Protein AF-A0A8H6Y1L4-F1 (afdb_monomer_lite)

Sequence (343 aa):
MLLDLSVELLETIGAQLMRNDQAVLRSVCKTLDGAVGRLFFSTLLLKIDSKRTISRFGKLEVLASGPTGWSLHANTLVVVLEPRWTGMMSLSQPPQATENWSALDDSLADVLTRALATLTKIRTVRYNHWQSDSDHVDSWTWGRSVFLDFLNKSATLEELELDIPRMLDVSGLQVRNLRKLTLKLNPKPDWRAVPLPQTGTPVYQTFANLILAQNRLSALHLEGDAEWSAVWRILRSTRHCMKPVEITTNVVTQELFSYLTSFSGLEKLTLRSPDGGNLDASNRLADAFFETILPSHAESLTELSCPAAHESRFSFGTHNVHVALLEREWRGREEQSWEHDTR

Secondary structure (DSSP, 8-state):
--TTS-HHHHHHHHHHS-HHHHHHHHHHHHHHHHHHHHHHSSEEEEEE-TTTHHHHHHHHHHHHTS--HHHHH--EEEEEE------S---SS-----S-HHHHHHHHHHHHHHHHHT-TT--EEEEEE----GGGGGGGHHHHHHHHHHHHH-SS--EEEEE--TT---TT---TT--EEEEE----SSGGGS---TTS--HHHHHHHHHHT-TT--EEEEESSS--HHHHHHHHHSSS----SEEEES---HHHHHHHTT-----EEEESS---SSHHHHHHHHHHIIIIIHHHHTTT--EEE---SSSSTTS-STTSHHHHHHHHHHHHHHHHHHHHTT-

pLDDT: mean 84.07, std 14.99, range [41.84, 98.44]

Structure (mmCIF, N/CA/C/O backbone):
data_AF-A0A8H6Y1L4-F1
#
_entry.id   AF-A0A8H6Y1L4-F1
#
loop_
_atom_site.group_PDB
_atom_site.id
_atom_site.type_symbol
_atom_site.label_atom_id
_atom_site.label_alt_id
_atom_site.label_comp_id
_atom_site.label_asym_id
_atom_site.label_entity_id
_atom_site.label_seq_id
_atom_site.pdbx_PDB_ins_code
_atom_site.Cartn_x
_atom_site.Cartn_y
_atom_site.Cartn_z
_atom_site.occupancy
_atom_site.B_iso_or_equiv
_atom_site.auth_seq_id
_atom_site.auth_comp_id
_atom_site.auth_asym_id
_atom_site.auth_atom_id
_atom_site.pdbx_PDB_model_num
ATOM 1 N N . MET A 1 1 ? -0.806 -29.148 -19.484 1.00 57.47 1 MET A N 1
ATOM 2 C CA . MET A 1 1 ? -0.955 -30.212 -20.501 1.00 57.47 1 MET A CA 1
ATOM 3 C C . MET A 1 1 ? -0.514 -29.843 -21.919 1.00 57.47 1 MET A C 1
ATOM 5 O O . MET A 1 1 ? 0.011 -30.726 -22.570 1.00 57.47 1 MET A O 1
ATOM 9 N N . LEU A 1 2 ? -0.658 -28.605 -22.424 1.00 57.84 2 LEU A N 1
ATOM 10 C CA . LEU A 1 2 ? 0.016 -28.179 -23.678 1.00 57.84 2 LEU A CA 1
ATOM 11 C C . LEU A 1 2 ? 1.401 -27.553 -23.427 1.00 57.84 2 LEU A C 1
ATOM 13 O O . LEU A 1 2 ? 2.296 -27.693 -24.248 1.00 57.84 2 LEU A O 1
ATOM 17 N N . LEU A 1 3 ? 1.580 -26.916 -22.264 1.00 63.22 3 LEU A N 1
ATOM 18 C CA . LEU A 1 3 ? 2.852 -26.329 -21.815 1.00 63.22 3 LEU A CA 1
ATOM 19 C C . LEU A 1 3 ? 3.907 -27.374 -21.410 1.00 63.22 3 LEU A C 1
ATOM 21 O O . LEU A 1 3 ? 5.064 -27.020 -21.224 1.00 63.22 3 LEU A O 1
ATOM 25 N N . ASP A 1 4 ? 3.505 -28.640 -21.279 1.00 80.12 4 ASP A N 1
ATOM 26 C CA . ASP A 1 4 ? 4.382 -29.749 -20.880 1.00 80.12 4 ASP A CA 1
ATOM 27 C C . ASP A 1 4 ? 4.952 -30.506 -22.095 1.00 80.12 4 ASP A C 1
ATOM 29 O O . ASP A 1 4 ? 5.731 -31.443 -21.938 1.00 80.12 4 ASP A O 1
ATOM 33 N N . LEU A 1 5 ? 4.536 -30.135 -23.312 1.00 77.38 5 LEU A N 1
ATOM 34 C CA . LEU A 1 5 ? 5.026 -30.734 -24.550 1.00 77.38 5 LEU A CA 1
ATOM 35 C C . LEU A 1 5 ? 6.352 -30.082 -24.948 1.00 77.38 5 LEU A C 1
ATOM 37 O O . LEU A 1 5 ? 6.501 -28.862 -24.865 1.00 77.38 5 LEU A O 1
ATOM 41 N N . SER A 1 6 ? 7.311 -30.886 -25.409 1.00 86.44 6 SER A N 1
ATOM 42 C CA . SER A 1 6 ? 8.571 -30.355 -25.927 1.00 86.44 6 SER A CA 1
ATOM 43 C C . SER A 1 6 ? 8.343 -29.577 -27.232 1.00 86.44 6 SER A C 1
ATOM 45 O O . SER A 1 6 ? 7.364 -29.811 -27.951 1.00 86.44 6 SER A O 1
ATOM 47 N N . VAL A 1 7 ? 9.248 -28.645 -27.547 1.00 82.44 7 VAL A N 1
ATOM 48 C CA . VAL A 1 7 ? 9.143 -27.792 -28.746 1.00 82.44 7 VAL A CA 1
ATOM 49 C C . VAL A 1 7 ? 9.118 -28.642 -30.022 1.00 82.44 7 VAL A C 1
ATOM 51 O O . VAL A 1 7 ? 8.320 -28.382 -30.917 1.00 82.44 7 VAL A O 1
ATOM 54 N N . GLU A 1 8 ? 9.890 -29.727 -30.066 1.00 88.12 8 GLU A N 1
ATOM 55 C CA . GLU A 1 8 ? 9.968 -30.653 -31.203 1.00 88.12 8 GLU A CA 1
ATOM 56 C C . GLU A 1 8 ? 8.639 -31.386 -31.442 1.00 88.12 8 GLU A C 1
ATOM 58 O O . GLU A 1 8 ? 8.243 -31.659 -32.580 1.00 88.12 8 GLU A O 1
ATOM 63 N N . LEU A 1 9 ? 7.915 -31.697 -30.363 1.00 82.81 9 LEU A N 1
ATOM 64 C CA . LEU A 1 9 ? 6.626 -32.377 -30.440 1.00 82.81 9 LEU A CA 1
ATOM 65 C C . LEU A 1 9 ? 5.527 -31.414 -30.904 1.00 82.81 9 LEU A C 1
ATOM 67 O O . LEU A 1 9 ? 4.669 -31.799 -31.699 1.00 82.81 9 LEU A O 1
ATOM 71 N N . LEU A 1 10 ? 5.599 -30.143 -30.492 1.00 83.00 10 LEU A N 1
ATOM 72 C CA . LEU A 1 10 ? 4.734 -29.077 -31.006 1.00 83.00 10 LEU A CA 1
ATOM 73 C C . LEU A 1 10 ? 4.972 -28.816 -32.500 1.00 83.00 10 LEU A C 1
ATOM 75 O O . LEU A 1 10 ? 4.006 -28.674 -33.251 1.00 83.00 10 LEU A O 1
ATOM 79 N N . GLU A 1 11 ? 6.230 -28.806 -32.949 1.00 86.06 11 GLU A N 1
ATOM 80 C CA . GLU A 1 11 ? 6.579 -28.681 -34.370 1.00 86.06 11 GLU A CA 1
ATOM 81 C C . GLU A 1 11 ? 6.055 -29.866 -35.188 1.00 86.06 11 GLU A C 1
ATOM 83 O O . GLU A 1 11 ? 5.448 -29.675 -36.245 1.00 86.06 11 GLU A O 1
ATOM 88 N N . THR A 1 12 ? 6.211 -31.088 -34.668 1.00 89.31 12 THR A N 1
ATOM 89 C CA . THR A 1 12 ? 5.733 -32.312 -35.328 1.00 89.31 12 THR A CA 1
ATOM 90 C C . THR A 1 12 ? 4.208 -32.330 -35.451 1.00 89.31 12 THR A C 1
ATOM 92 O O . THR A 1 12 ? 3.684 -32.622 -36.527 1.00 89.31 12 THR A O 1
ATOM 95 N N . ILE A 1 13 ? 3.480 -31.961 -34.388 1.00 84.69 13 ILE A N 1
ATOM 96 C CA . ILE A 1 13 ? 2.017 -31.807 -34.433 1.00 84.69 13 ILE A CA 1
ATOM 97 C C . ILE A 1 13 ? 1.646 -30.734 -35.462 1.00 84.69 13 ILE A C 1
ATOM 99 O O . ILE A 1 13 ? 0.805 -30.974 -36.326 1.00 84.69 13 ILE A O 1
ATOM 103 N N . GLY A 1 14 ? 2.312 -29.576 -35.435 1.00 87.31 14 GLY A N 1
ATOM 104 C CA . GLY A 1 14 ? 2.072 -28.486 -36.382 1.00 87.31 14 GLY A CA 1
ATOM 105 C C . GLY A 1 14 ? 2.247 -28.896 -37.849 1.00 87.31 14 GLY A C 1
ATOM 106 O O . GLY A 1 14 ? 1.461 -28.465 -38.699 1.00 87.31 14 GLY A O 1
ATOM 107 N N . ALA A 1 15 ? 3.226 -29.757 -38.142 1.00 91.38 15 ALA A N 1
ATOM 108 C CA . ALA A 1 15 ? 3.498 -30.275 -39.482 1.00 91.38 15 ALA A CA 1
ATOM 109 C C . ALA A 1 15 ? 2.443 -31.278 -39.981 1.00 91.38 15 ALA A C 1
ATOM 111 O O . ALA A 1 15 ? 2.221 -31.375 -41.187 1.00 91.38 15 ALA A O 1
ATOM 112 N N . GLN A 1 16 ? 1.782 -32.006 -39.076 1.00 93.50 16 GLN A N 1
ATOM 113 C CA . GLN A 1 16 ? 0.774 -33.017 -39.423 1.00 93.50 16 GLN A CA 1
ATOM 114 C C . GLN A 1 16 ? -0.658 -32.464 -39.509 1.00 93.50 16 GLN A C 1
ATOM 116 O O . GLN A 1 16 ? -1.540 -33.126 -40.054 1.00 93.50 16 GLN A O 1
ATOM 121 N N . LEU A 1 17 ? -0.910 -31.254 -39.001 1.00 94.62 17 LEU A N 1
ATOM 122 C CA . LEU A 1 17 ? -2.232 -30.624 -39.038 1.00 94.62 17 LEU A CA 1
ATOM 123 C C . LEU A 1 17 ? -2.602 -30.093 -40.434 1.00 94.62 17 LEU A C 1
ATOM 125 O O . LEU A 1 17 ? -1.787 -29.481 -41.135 1.00 94.62 17 LEU A O 1
ATOM 129 N N . MET A 1 18 ? -3.879 -30.234 -40.800 1.00 95.94 18 MET A N 1
ATOM 130 C CA . MET A 1 18 ? -4.452 -29.620 -42.003 1.00 95.94 18 MET A CA 1
ATOM 131 C C . MET A 1 18 ? -4.444 -28.085 -41.891 1.00 95.94 18 MET A C 1
ATOM 133 O O . MET A 1 18 ? -4.406 -27.526 -40.796 1.00 95.94 18 MET A O 1
ATOM 137 N N . ARG A 1 19 ? -4.522 -27.365 -43.022 1.00 93.38 19 ARG A N 1
ATOM 138 C CA . ARG A 1 19 ? -4.441 -25.884 -43.043 1.00 93.38 19 ARG A CA 1
ATOM 139 C C . ARG A 1 19 ? -5.441 -25.192 -42.105 1.00 93.38 19 ARG A C 1
ATOM 141 O O . ARG A 1 19 ? -5.082 -24.201 -41.473 1.00 93.38 19 ARG A O 1
ATOM 148 N N . ASN A 1 20 ? -6.669 -25.706 -42.015 1.00 93.81 20 ASN A N 1
ATOM 149 C CA . ASN A 1 20 ? -7.701 -25.148 -41.135 1.00 93.81 20 ASN A CA 1
ATOM 150 C C . ASN A 1 20 ? -7.333 -25.341 -39.657 1.00 93.81 20 ASN A C 1
ATOM 152 O O . ASN A 1 20 ? -7.397 -24.390 -38.883 1.00 93.81 20 ASN A O 1
ATOM 156 N N . ASP A 1 21 ? -6.850 -26.526 -39.286 1.00 91.06 21 ASP A N 1
ATOM 157 C CA . ASP A 1 21 ? -6.456 -26.831 -37.909 1.00 91.06 21 ASP A CA 1
ATOM 158 C C . ASP A 1 21 ? -5.187 -26.076 -37.501 1.00 91.06 21 ASP A C 1
ATOM 160 O O . ASP A 1 21 ? -5.076 -25.619 -36.367 1.00 91.06 21 ASP A O 1
ATOM 164 N N . GLN A 1 22 ? -4.260 -25.843 -38.436 1.00 88.12 22 GLN A N 1
ATOM 165 C CA . GLN A 1 22 ? -3.116 -24.955 -38.210 1.00 88.12 22 GLN A CA 1
ATOM 166 C C . GLN A 1 22 ? -3.559 -23.512 -37.938 1.00 88.12 22 GLN A C 1
ATOM 168 O O . GLN A 1 22 ? -2.965 -22.838 -37.096 1.00 88.12 22 GLN A O 1
ATOM 173 N N . ALA A 1 23 ? -4.590 -23.014 -38.629 1.00 90.62 23 ALA A N 1
ATOM 174 C CA . ALA A 1 23 ? -5.129 -21.680 -38.373 1.00 90.62 23 ALA A CA 1
ATOM 175 C C . ALA A 1 23 ? -5.780 -21.595 -36.983 1.00 90.62 23 ALA A C 1
ATOM 177 O O . ALA A 1 23 ? -5.523 -20.639 -36.247 1.00 90.62 23 ALA A O 1
ATOM 178 N N . VAL A 1 24 ? -6.551 -22.618 -36.597 1.00 90.75 24 VAL A N 1
ATOM 179 C CA . VAL A 1 24 ? -7.127 -22.732 -35.249 1.00 90.75 24 VAL A CA 1
ATOM 180 C C . VAL A 1 24 ? -6.019 -22.793 -34.199 1.00 90.75 24 VAL A C 1
ATOM 182 O O . VAL A 1 24 ? -6.044 -22.004 -33.258 1.00 90.75 24 VAL A O 1
ATOM 185 N N . LEU A 1 25 ? -5.001 -23.638 -34.389 1.00 86.31 25 LEU A N 1
ATOM 186 C CA . LEU A 1 25 ? -3.865 -23.753 -33.476 1.00 86.31 25 LEU A CA 1
ATOM 187 C C . LEU A 1 25 ? -3.136 -22.415 -33.320 1.00 86.31 25 LEU A C 1
ATOM 189 O O . LEU A 1 25 ? -2.914 -21.982 -32.197 1.00 86.31 25 LEU A O 1
ATOM 193 N N . ARG A 1 26 ? -2.838 -21.698 -34.413 1.00 87.44 26 ARG A N 1
ATOM 194 C CA . ARG A 1 26 ? -2.232 -20.353 -34.342 1.00 87.44 26 ARG A CA 1
ATOM 195 C C . ARG A 1 26 ? -3.109 -19.367 -33.575 1.00 87.44 26 ARG A C 1
ATOM 197 O O . ARG A 1 26 ? -2.583 -18.565 -32.807 1.00 87.44 26 ARG A O 1
ATOM 204 N N . SER A 1 27 ? -4.427 -19.417 -33.762 1.00 90.94 27 SER A N 1
ATOM 205 C CA . SER A 1 27 ? -5.367 -18.571 -33.018 1.00 90.94 27 SER A CA 1
ATOM 206 C C . SER A 1 27 ? -5.359 -18.896 -31.522 1.00 90.94 27 SER A C 1
ATOM 208 O O . SER A 1 27 ? -5.314 -17.984 -30.693 1.00 90.94 27 SER A O 1
ATOM 210 N N . VAL A 1 28 ? -5.348 -20.184 -31.167 1.00 88.44 28 VAL A N 1
ATOM 211 C CA . VAL A 1 28 ? -5.234 -20.648 -29.778 1.00 88.44 28 VAL A CA 1
ATOM 212 C C . VAL A 1 28 ? -3.897 -20.218 -29.184 1.00 88.44 28 VAL A C 1
ATOM 214 O O . VAL A 1 28 ? -3.892 -19.606 -28.122 1.00 88.44 28 VAL A O 1
ATOM 217 N N . CYS A 1 29 ? -2.782 -20.435 -29.883 1.00 86.31 29 CYS A N 1
ATOM 218 C CA . CYS A 1 29 ? -1.456 -19.999 -29.451 1.00 86.31 29 CYS A CA 1
ATOM 219 C C . CYS A 1 29 ? -1.397 -18.484 -29.247 1.00 86.31 29 CYS A C 1
ATOM 221 O O . CYS A 1 29 ? -0.891 -18.048 -28.227 1.00 86.31 29 CYS A O 1
ATOM 223 N N . LYS A 1 30 ? -1.969 -17.676 -30.149 1.00 89.81 30 LYS A N 1
ATOM 224 C CA . LYS A 1 30 ? -2.027 -16.211 -29.997 1.00 89.81 30 LYS A CA 1
ATOM 225 C C . LYS A 1 30 ? -2.886 -15.781 -28.805 1.00 89.81 30 LYS A C 1
ATOM 227 O O . LYS A 1 30 ? -2.551 -14.826 -28.109 1.00 89.81 30 LYS A O 1
ATOM 232 N N . THR A 1 31 ? -3.998 -16.472 -28.569 1.00 91.31 31 THR A N 1
ATOM 233 C CA . THR A 1 31 ? -4.876 -16.208 -27.418 1.00 91.31 31 THR A CA 1
ATOM 234 C C . THR A 1 31 ? -4.175 -16.572 -26.113 1.00 91.31 31 THR A C 1
ATOM 236 O O . THR A 1 31 ? -4.207 -15.796 -25.159 1.00 91.31 31 THR A O 1
ATOM 239 N N . LEU A 1 32 ? -3.497 -17.722 -26.093 1.00 88.44 32 LEU A N 1
ATOM 240 C CA . LEU A 1 32 ? -2.715 -18.190 -24.959 1.00 88.44 32 LEU A CA 1
ATOM 241 C C . LEU A 1 32 ? -1.523 -17.271 -24.700 1.00 88.44 32 LEU A C 1
ATOM 243 O O . LEU A 1 32 ? -1.328 -16.885 -23.561 1.00 88.44 32 LEU A O 1
ATOM 247 N N . ASP A 1 33 ? -0.787 -16.859 -25.729 1.00 87.25 33 ASP A N 1
ATOM 248 C CA . ASP A 1 33 ? 0.314 -15.898 -25.629 1.00 87.25 33 ASP A CA 1
ATOM 249 C C . ASP A 1 33 ? -0.171 -14.561 -25.056 1.00 87.25 33 ASP A C 1
ATOM 251 O O . ASP A 1 33 ? 0.419 -14.026 -24.123 1.00 87.25 33 ASP A O 1
ATOM 255 N N . GLY A 1 34 ? -1.335 -14.073 -25.497 1.00 90.62 34 GLY A N 1
ATOM 256 C CA . GLY A 1 34 ? -1.960 -12.889 -24.910 1.00 90.62 34 GLY A CA 1
ATOM 257 C C . GLY A 1 34 ? -2.368 -13.068 -23.440 1.00 90.62 34 GLY A C 1
ATOM 258 O O . GLY A 1 34 ? -2.232 -12.133 -22.648 1.00 90.62 34 GLY A O 1
ATOM 259 N N . ALA A 1 35 ? -2.869 -14.244 -23.054 1.00 91.00 35 ALA A N 1
ATOM 260 C CA . ALA A 1 35 ? -3.266 -14.543 -21.676 1.00 91.00 35 ALA A CA 1
ATOM 261 C C . ALA A 1 35 ? -2.051 -14.746 -20.753 1.00 91.00 35 ALA A C 1
ATOM 263 O O . ALA A 1 35 ? -1.977 -14.144 -19.682 1.00 91.00 35 ALA A O 1
ATOM 264 N N . VAL A 1 36 ? -1.076 -15.542 -21.193 1.00 91.69 36 VAL A N 1
ATOM 265 C CA . VAL A 1 36 ? 0.187 -15.809 -20.497 1.00 91.69 36 VAL A CA 1
ATOM 266 C C . VAL A 1 36 ? 1.004 -14.532 -20.397 1.00 91.69 36 VAL A C 1
ATOM 268 O O . VAL A 1 36 ? 1.477 -14.216 -19.314 1.00 91.69 36 VAL A O 1
ATOM 271 N N . GLY A 1 37 ? 1.098 -13.744 -21.469 1.00 91.19 37 GLY A N 1
ATOM 272 C CA . GLY A 1 37 ? 1.759 -12.444 -21.459 1.00 91.19 37 GLY A CA 1
ATOM 273 C C . GLY A 1 37 ? 1.159 -11.509 -20.411 1.00 91.19 37 GLY A C 1
ATOM 274 O O . GLY A 1 37 ? 1.895 -10.909 -19.632 1.00 91.19 37 GLY A O 1
ATOM 275 N N . ARG A 1 38 ? -0.175 -11.443 -20.295 1.00 94.69 38 ARG A N 1
ATOM 276 C CA . ARG A 1 38 ? -0.831 -10.648 -19.242 1.00 94.69 38 ARG A CA 1
ATOM 277 C C . ARG A 1 38 ? -0.471 -11.104 -17.832 1.00 94.69 38 ARG A C 1
ATOM 279 O O . ARG A 1 38 ? -0.251 -10.249 -16.985 1.00 94.69 38 ARG A O 1
ATOM 286 N N . LEU A 1 39 ? -0.434 -12.412 -17.584 1.00 93.19 39 LEU A N 1
ATOM 287 C CA . LEU A 1 39 ? -0.114 -12.970 -16.265 1.00 93.19 39 LEU A CA 1
ATOM 288 C C . LEU A 1 39 ? 1.374 -12.839 -15.928 1.00 93.19 39 LEU A C 1
ATOM 290 O O . LEU A 1 39 ? 1.729 -12.480 -14.814 1.00 93.19 39 LEU A O 1
ATOM 294 N N . PHE A 1 40 ? 2.249 -13.111 -16.891 1.00 94.62 40 PHE A N 1
ATOM 295 C CA . PHE A 1 40 ? 3.694 -13.090 -16.697 1.00 94.62 40 PHE A CA 1
ATOM 296 C C . PHE A 1 40 ? 4.228 -11.661 -16.550 1.00 94.62 40 PHE A C 1
ATOM 298 O O . PHE A 1 40 ? 5.092 -11.395 -15.717 1.00 94.62 40 PHE A O 1
ATOM 305 N N . PHE A 1 41 ? 3.691 -10.724 -17.334 1.00 96.44 41 PHE A N 1
ATOM 306 C CA . PHE A 1 41 ? 4.115 -9.326 -17.331 1.00 96.44 41 PHE A CA 1
ATOM 307 C C . PHE A 1 41 ? 3.236 -8.417 -16.458 1.00 96.44 41 PHE A C 1
ATOM 309 O O . PHE A 1 41 ? 3.409 -7.200 -16.513 1.00 96.44 41 PHE A O 1
ATOM 316 N N . SER A 1 42 ? 2.323 -8.957 -15.636 1.00 97.44 42 SER A N 1
ATOM 317 C CA . SER A 1 42 ? 1.458 -8.148 -14.755 1.00 97.44 42 SER A CA 1
ATOM 318 C C . SER A 1 42 ? 2.248 -7.353 -13.720 1.00 97.44 42 SER A C 1
ATOM 320 O O . SER A 1 42 ? 1.847 -6.252 -13.338 1.00 97.44 42 SER A O 1
ATOM 322 N N . THR A 1 43 ? 3.378 -7.900 -13.270 1.00 97.75 43 THR A N 1
ATOM 323 C CA . THR A 1 43 ? 4.214 -7.307 -12.231 1.00 97.75 43 THR A CA 1
ATOM 324 C C . THR A 1 43 ? 5.592 -6.981 -12.786 1.00 97.75 43 THR A C 1
ATOM 326 O O . THR A 1 43 ? 6.340 -7.863 -13.209 1.00 97.75 43 THR A O 1
ATOM 329 N N . LEU A 1 44 ? 5.949 -5.699 -12.755 1.00 96.75 44 LEU A N 1
ATOM 330 C CA . LEU A 1 44 ? 7.297 -5.234 -13.047 1.00 96.75 44 LEU A CA 1
ATOM 331 C C . LEU A 1 44 ? 8.049 -5.024 -11.733 1.00 96.75 44 LEU A C 1
ATOM 333 O O . LEU A 1 44 ? 7.688 -4.165 -10.931 1.00 96.75 44 LEU A O 1
ATOM 337 N N . LEU A 1 45 ? 9.113 -5.797 -11.533 1.00 95.31 45 LEU A N 1
ATOM 338 C CA . LEU A 1 45 ? 10.019 -5.640 -10.403 1.00 95.31 45 LEU A CA 1
ATOM 339 C C . LEU A 1 45 ? 11.240 -4.820 -10.826 1.00 95.31 45 LEU A C 1
ATOM 341 O O . LEU A 1 45 ? 12.113 -5.301 -11.552 1.00 95.31 45 LEU A O 1
ATOM 345 N N . LEU A 1 46 ? 11.318 -3.594 -10.325 1.00 92.31 46 LEU A N 1
ATOM 346 C CA . LEU A 1 46 ? 12.413 -2.672 -10.559 1.00 92.31 46 LEU A CA 1
ATOM 347 C C . LEU A 1 46 ? 13.314 -2.665 -9.324 1.00 92.31 46 LEU A C 1
ATOM 349 O O . LEU A 1 46 ? 13.099 -1.940 -8.354 1.00 92.31 46 LEU A O 1
ATOM 353 N N . LYS A 1 47 ? 14.332 -3.525 -9.358 1.00 89.62 47 LYS A N 1
ATOM 354 C CA . LYS A 1 47 ? 15.379 -3.534 -8.339 1.00 89.62 47 LYS A CA 1
ATOM 355 C C . LYS A 1 47 ? 16.444 -2.507 -8.686 1.00 89.62 47 LYS A C 1
ATOM 357 O O . LYS A 1 47 ? 17.091 -2.615 -9.733 1.00 89.62 47 LYS A O 1
ATOM 362 N N . ILE A 1 48 ? 16.700 -1.586 -7.776 1.00 83.88 48 ILE A N 1
ATOM 363 C CA . ILE A 1 48 ? 17.739 -0.574 -7.907 1.00 83.88 48 ILE A CA 1
ATOM 364 C C . ILE A 1 48 ? 18.806 -0.878 -6.866 1.00 83.88 48 ILE A C 1
ATOM 366 O O . ILE A 1 48 ? 18.562 -0.817 -5.667 1.00 83.88 48 ILE A O 1
ATOM 370 N N . ASP A 1 49 ? 19.982 -1.243 -7.356 1.00 81.88 49 ASP A N 1
ATOM 371 C CA . ASP A 1 49 ? 21.180 -1.470 -6.555 1.00 81.88 49 ASP A CA 1
ATOM 372 C C . ASP A 1 49 ? 22.250 -0.569 -7.143 1.00 81.88 49 ASP A C 1
ATOM 374 O O . ASP A 1 49 ? 22.621 -0.763 -8.300 1.00 81.88 49 ASP A O 1
ATOM 378 N N . SER A 1 50 ? 22.755 0.380 -6.358 1.00 69.94 50 SER A N 1
ATOM 379 C CA . SER A 1 50 ? 23.722 1.367 -6.831 1.00 69.94 50 SER A CA 1
ATOM 380 C C . SER A 1 50 ? 25.000 0.766 -7.420 1.00 69.94 50 SER A C 1
ATOM 382 O O . SER A 1 50 ? 25.681 1.439 -8.183 1.00 69.94 50 SER A O 1
ATOM 384 N N . LYS A 1 51 ? 25.380 -0.460 -7.027 1.00 71.12 51 LYS A N 1
ATOM 385 C CA . LYS A 1 51 ? 26.587 -1.124 -7.543 1.00 71.12 51 LYS A CA 1
ATOM 386 C C . LYS A 1 51 ? 26.328 -1.844 -8.859 1.00 71.12 51 LYS A C 1
ATOM 388 O O . LYS A 1 51 ? 27.236 -2.007 -9.666 1.00 71.12 51 LYS A O 1
ATOM 393 N N . ARG A 1 52 ? 25.095 -2.309 -9.069 1.00 67.06 52 ARG A N 1
ATOM 394 C CA . ARG A 1 52 ? 24.694 -3.087 -10.250 1.00 67.06 52 ARG A CA 1
ATOM 395 C C . ARG A 1 52 ? 23.883 -2.282 -11.248 1.00 67.06 52 ARG A C 1
ATOM 397 O O . ARG A 1 52 ? 23.500 -2.854 -12.274 1.00 67.06 52 ARG A O 1
ATOM 404 N N . THR A 1 53 ? 23.638 -0.998 -10.981 1.00 64.06 53 THR A N 1
ATOM 405 C CA . THR A 1 53 ? 22.788 -0.155 -11.819 1.00 64.06 53 THR A CA 1
ATOM 406 C C . THR A 1 53 ? 23.220 -0.230 -13.270 1.00 64.06 53 THR A C 1
ATOM 408 O O . THR A 1 53 ? 22.367 -0.504 -14.103 1.00 64.06 53 THR A O 1
ATOM 411 N N . ILE A 1 54 ? 24.536 -0.182 -13.540 1.00 65.00 54 ILE A N 1
ATOM 412 C CA . ILE A 1 54 ? 25.156 -0.283 -14.877 1.00 65.00 54 ILE A CA 1
ATOM 413 C C . ILE A 1 54 ? 24.619 -1.486 -15.674 1.00 65.00 54 ILE A C 1
ATOM 415 O O . ILE A 1 54 ? 24.118 -1.329 -16.782 1.00 65.00 54 ILE A O 1
ATOM 419 N N . SER A 1 55 ? 24.616 -2.688 -15.090 1.00 71.38 55 SER A N 1
ATOM 420 C CA . SER A 1 55 ? 24.105 -3.897 -15.764 1.00 71.38 55 SER A CA 1
ATOM 421 C C . SER A 1 55 ? 22.585 -3.895 -15.984 1.00 71.38 55 SER A C 1
ATOM 423 O O . SER A 1 55 ? 22.072 -4.618 -16.838 1.00 71.38 55 SER A O 1
ATOM 425 N N . ARG A 1 56 ? 21.845 -3.098 -15.203 1.00 70.12 56 ARG A N 1
ATOM 426 C CA . ARG A 1 56 ? 20.382 -2.997 -15.264 1.00 70.12 56 ARG A CA 1
ATOM 427 C C . ARG A 1 56 ? 19.901 -1.875 -16.192 1.00 70.12 56 ARG A C 1
ATOM 429 O O . ARG A 1 56 ? 18.736 -1.935 -16.587 1.00 70.12 56 ARG A O 1
ATOM 436 N N . PHE A 1 57 ? 20.770 -0.944 -16.614 1.00 81.44 57 PHE A N 1
ATOM 437 C CA . PHE A 1 57 ? 20.423 0.080 -17.613 1.00 81.44 57 PHE A CA 1
ATOM 438 C C . PHE A 1 57 ? 19.873 -0.550 -18.883 1.00 81.44 57 PHE A C 1
ATOM 440 O O . PHE A 1 57 ? 18.817 -0.130 -19.326 1.00 81.44 57 PHE A O 1
ATOM 447 N N . GLY A 1 58 ? 20.483 -1.625 -19.393 1.00 87.81 58 GLY A N 1
ATOM 448 C CA . GLY A 1 58 ? 19.999 -2.270 -20.618 1.00 87.81 58 GLY A CA 1
ATOM 449 C C . GLY A 1 58 ? 18.530 -2.709 -20.536 1.00 87.81 58 GLY A C 1
ATOM 450 O O . GLY A 1 58 ? 17.793 -2.590 -21.507 1.00 87.81 58 GLY A O 1
ATOM 451 N N . LYS A 1 59 ? 18.047 -3.146 -19.362 1.00 90.50 59 LYS A N 1
ATOM 452 C CA . LYS A 1 59 ? 16.625 -3.499 -19.185 1.00 90.50 59 LYS A CA 1
ATOM 453 C C . LYS A 1 59 ? 15.720 -2.269 -19.145 1.00 90.50 59 LYS A C 1
ATOM 455 O O . LYS A 1 59 ? 14.622 -2.315 -19.695 1.00 90.50 59 LYS A O 1
ATOM 460 N N . LEU A 1 60 ? 16.163 -1.194 -18.491 1.00 92.81 60 LEU A N 1
ATOM 461 C CA . LEU A 1 60 ? 15.418 0.066 -18.450 1.00 92.81 60 LEU A CA 1
ATOM 462 C C . LEU A 1 60 ? 15.403 0.749 -19.818 1.00 92.81 60 LEU A C 1
ATOM 464 O O . LEU A 1 60 ? 14.369 1.273 -20.203 1.00 92.81 60 LEU A O 1
ATOM 468 N N . GLU A 1 61 ? 16.493 0.681 -20.577 1.00 94.75 61 GLU A N 1
ATOM 469 C CA . GLU A 1 61 ? 16.569 1.168 -21.953 1.00 94.75 61 GLU A CA 1
ATOM 470 C C . GLU A 1 61 ? 15.641 0.382 -22.873 1.00 94.75 61 GLU A C 1
ATOM 472 O O . GLU A 1 61 ? 14.896 0.992 -23.631 1.00 94.75 61 GLU A O 1
ATOM 477 N N . VAL A 1 62 ? 15.607 -0.953 -22.767 1.00 94.62 62 VAL A N 1
ATOM 478 C CA . VAL A 1 62 ? 14.636 -1.775 -23.508 1.00 94.62 62 VAL A CA 1
ATOM 479 C C . VAL A 1 62 ? 13.205 -1.350 -23.171 1.00 94.62 62 VAL A C 1
ATOM 481 O O . VAL A 1 62 ? 12.405 -1.151 -24.082 1.00 94.62 62 VAL A O 1
ATOM 484 N N . LEU A 1 63 ? 12.891 -1.134 -21.889 1.00 95.62 63 LEU A N 1
ATOM 485 C CA . LEU A 1 63 ? 11.580 -0.631 -21.470 1.00 95.62 63 LEU A CA 1
ATOM 486 C C . LEU A 1 63 ? 11.296 0.791 -21.989 1.00 95.62 63 LEU A C 1
ATOM 488 O O . LEU A 1 63 ? 10.185 1.067 -22.425 1.00 95.62 63 LEU A O 1
ATOM 492 N N . ALA A 1 64 ? 12.294 1.675 -21.985 1.00 96.06 64 ALA A N 1
ATOM 493 C CA . ALA A 1 64 ? 12.195 3.049 -22.474 1.00 96.06 64 ALA A CA 1
ATOM 494 C C . ALA A 1 64 ? 12.121 3.141 -24.009 1.00 96.06 64 ALA A C 1
ATOM 496 O O . ALA A 1 64 ? 11.615 4.129 -24.538 1.00 96.06 64 ALA A O 1
ATOM 497 N N . SER A 1 65 ? 12.628 2.135 -24.728 1.00 95.69 65 SER A N 1
ATOM 498 C CA . SER A 1 65 ? 12.707 2.126 -26.193 1.00 95.69 65 SER A CA 1
ATOM 499 C C . SER A 1 65 ? 11.363 1.902 -26.888 1.00 95.69 65 SER A C 1
ATOM 501 O O . SER A 1 65 ? 11.244 2.200 -28.076 1.00 95.69 65 SER A O 1
ATOM 503 N N . GLY A 1 66 ? 10.337 1.414 -26.178 1.00 92.50 66 GLY A N 1
ATOM 504 C CA . GLY A 1 66 ? 9.013 1.251 -26.768 1.00 92.50 66 GLY A CA 1
ATOM 505 C C . GLY A 1 66 ? 8.128 0.180 -26.124 1.00 92.50 66 GLY A C 1
ATOM 506 O O . GLY A 1 66 ? 8.235 -0.106 -24.928 1.00 92.50 66 GLY A O 1
ATOM 507 N N . PRO A 1 67 ? 7.183 -0.389 -26.896 1.00 95.25 67 PRO A N 1
ATOM 508 C CA . PRO A 1 67 ? 6.248 -1.379 -26.385 1.00 95.25 67 PRO A CA 1
ATOM 509 C C . PRO A 1 67 ? 6.983 -2.678 -26.039 1.00 95.25 67 PRO A C 1
ATOM 511 O O . PRO A 1 67 ? 7.555 -3.347 -26.894 1.00 95.25 67 PRO A O 1
ATOM 514 N N . THR A 1 68 ? 6.924 -3.050 -24.769 1.00 96.12 68 THR A N 1
ATOM 515 C CA . THR A 1 68 ? 7.400 -4.319 -24.222 1.00 96.12 68 THR A CA 1
ATOM 516 C C . THR A 1 68 ? 6.216 -5.040 -23.583 1.00 96.12 68 THR A C 1
ATOM 518 O O . THR A 1 68 ? 5.166 -4.437 -23.344 1.00 96.12 68 THR A O 1
ATOM 521 N N . GLY A 1 69 ? 6.371 -6.325 -23.250 1.00 95.50 69 GLY A N 1
ATOM 522 C CA . GLY A 1 69 ? 5.346 -7.055 -22.495 1.00 95.50 69 GLY A CA 1
ATOM 523 C C . GLY A 1 69 ? 4.922 -6.311 -21.219 1.00 95.50 69 GLY A C 1
ATOM 524 O O . GLY A 1 69 ? 3.729 -6.183 -20.952 1.00 95.50 69 GLY A O 1
ATOM 525 N N . TRP A 1 70 ? 5.877 -5.719 -20.489 1.00 96.81 70 TRP A N 1
ATOM 526 C CA . TRP A 1 70 ? 5.588 -4.922 -19.292 1.00 96.81 70 TRP A CA 1
ATOM 527 C C . TRP A 1 70 ? 4.859 -3.614 -19.596 1.00 96.81 70 TRP A C 1
ATOM 529 O O . TRP A 1 70 ? 3.870 -3.333 -18.932 1.00 96.81 70 TRP A O 1
ATOM 539 N N . SER A 1 71 ? 5.255 -2.825 -20.599 1.00 96.25 71 SER A N 1
ATOM 540 C CA . SER A 1 71 ? 4.522 -1.576 -20.879 1.00 96.25 71 SER A CA 1
ATOM 541 C C . SER A 1 71 ? 3.093 -1.818 -21.384 1.00 96.25 71 SER A C 1
ATOM 543 O O . SER A 1 71 ? 2.211 -0.982 -21.191 1.00 96.25 71 SER A O 1
ATOM 545 N N . LEU A 1 72 ? 2.818 -2.998 -21.952 1.00 95.75 72 LEU A N 1
ATOM 546 C CA . LEU A 1 72 ? 1.480 -3.391 -22.397 1.00 95.75 72 LEU A CA 1
ATOM 547 C C . LEU A 1 72 ? 0.603 -4.004 -21.298 1.00 95.75 72 LEU A C 1
ATOM 549 O O . LEU A 1 72 ? -0.628 -3.847 -21.357 1.00 95.75 72 LEU A O 1
ATOM 553 N N . HIS A 1 73 ? 1.197 -4.724 -20.343 1.00 96.88 73 HIS A N 1
ATOM 554 C CA . HIS A 1 73 ? 0.464 -5.589 -19.412 1.00 96.88 73 HIS A CA 1
ATOM 555 C C . HIS A 1 73 ? 0.708 -5.315 -17.929 1.00 96.88 73 HIS A C 1
ATOM 557 O O . HIS A 1 73 ? -0.125 -5.730 -17.122 1.00 96.88 73 HIS A O 1
ATOM 563 N N . ALA A 1 74 ? 1.784 -4.616 -17.560 1.00 97.88 74 ALA A N 1
ATOM 564 C CA . ALA A 1 74 ? 2.078 -4.352 -16.162 1.00 97.88 74 ALA A CA 1
ATOM 565 C C . ALA A 1 74 ? 0.969 -3.497 -15.547 1.00 97.88 74 ALA A C 1
ATOM 567 O O . ALA A 1 74 ? 0.639 -2.412 -16.028 1.00 97.88 74 ALA A O 1
ATOM 568 N N . ASN A 1 75 ? 0.404 -4.017 -14.466 1.00 98.00 75 ASN A N 1
ATOM 569 C CA . ASN A 1 75 ? -0.550 -3.327 -13.608 1.00 98.00 75 ASN A CA 1
ATOM 570 C C . ASN A 1 75 ? 0.034 -3.082 -12.211 1.00 98.00 75 ASN A C 1
ATOM 572 O O . ASN A 1 75 ? -0.482 -2.243 -11.479 1.00 98.00 75 ASN A O 1
ATOM 576 N N . THR A 1 76 ? 1.126 -3.769 -11.870 1.00 98.38 76 THR A N 1
ATOM 577 C CA . THR A 1 76 ? 1.809 -3.661 -10.587 1.00 98.38 76 THR A CA 1
ATOM 578 C C . THR A 1 76 ? 3.270 -3.293 -10.811 1.00 98.38 76 THR A C 1
ATOM 580 O O . THR A 1 76 ? 4.000 -4.021 -11.486 1.00 98.38 76 THR A O 1
ATOM 583 N N . LEU A 1 77 ? 3.717 -2.192 -10.215 1.00 97.62 77 LEU A N 1
ATOM 584 C CA . LEU A 1 77 ? 5.123 -1.801 -10.165 1.00 97.62 77 LEU A CA 1
ATOM 585 C C . LEU A 1 77 ? 5.650 -2.019 -8.748 1.00 97.62 77 LEU A C 1
ATOM 587 O O . LEU A 1 77 ? 5.146 -1.427 -7.799 1.00 97.62 77 LEU A O 1
ATOM 591 N N . VAL A 1 78 ? 6.686 -2.839 -8.608 1.00 96.00 78 VAL A N 1
ATOM 592 C CA . VAL A 1 78 ? 7.398 -3.030 -7.342 1.00 96.00 78 VAL A CA 1
ATOM 593 C C . VAL A 1 78 ? 8.786 -2.429 -7.482 1.00 96.00 78 VAL A C 1
ATOM 595 O O . VAL A 1 78 ? 9.609 -2.943 -8.235 1.00 96.00 78 VAL A O 1
ATOM 598 N N . VAL A 1 79 ? 9.054 -1.347 -6.761 1.00 92.44 79 VAL A N 1
ATOM 599 C CA . VAL A 1 79 ? 10.378 -0.729 -6.679 1.00 92.44 79 VAL A CA 1
ATOM 600 C C . VAL A 1 79 ? 11.047 -1.226 -5.412 1.00 92.44 79 VAL A C 1
ATOM 602 O O . VAL A 1 79 ? 10.510 -1.054 -4.323 1.00 92.44 79 VAL A O 1
ATOM 605 N N . VAL A 1 80 ? 12.212 -1.853 -5.549 1.00 90.06 80 VAL A N 1
ATOM 606 C CA . VAL A 1 80 ? 13.017 -2.296 -4.407 1.00 90.06 80 VAL A CA 1
ATOM 607 C C . VAL A 1 80 ? 14.350 -1.582 -4.463 1.00 90.06 80 VAL A C 1
ATOM 609 O O . VAL A 1 80 ? 15.121 -1.788 -5.403 1.00 90.06 80 VAL A O 1
ATOM 612 N N . LEU A 1 81 ? 14.619 -0.762 -3.454 1.00 84.19 81 LEU A N 1
ATOM 613 C CA . LEU A 1 81 ? 15.930 -0.157 -3.266 1.00 84.19 81 LEU A CA 1
ATOM 614 C C . LEU A 1 81 ? 16.759 -1.092 -2.391 1.00 84.19 81 LEU A C 1
ATOM 616 O O . LEU A 1 81 ? 16.435 -1.301 -1.222 1.00 84.19 81 LEU A O 1
ATOM 620 N N . GLU A 1 82 ? 17.784 -1.706 -2.980 1.00 79.69 82 GL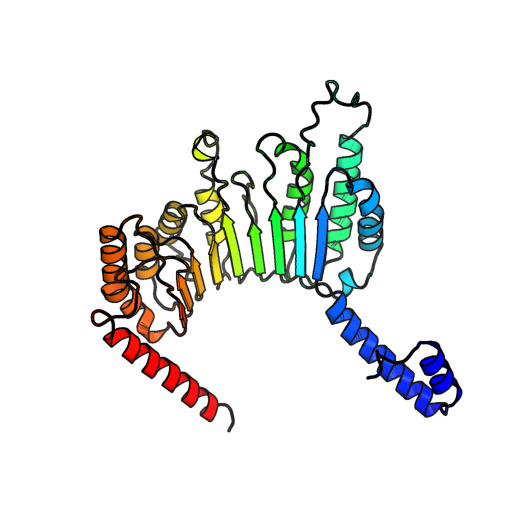U A N 1
ATOM 621 C CA . GLU A 1 82 ? 18.700 -2.580 -2.252 1.00 79.69 82 GLU A CA 1
ATOM 622 C C . GLU A 1 82 ? 19.769 -1.720 -1.539 1.00 79.69 82 GLU A C 1
ATOM 624 O O . GLU A 1 82 ? 20.268 -0.749 -2.118 1.00 79.69 82 GLU A O 1
ATOM 629 N N . PRO A 1 83 ? 20.140 -2.057 -0.288 1.00 68.31 83 PRO A N 1
ATOM 630 C CA . PRO A 1 83 ? 21.205 -1.397 0.450 1.00 68.31 83 PRO A CA 1
ATOM 631 C C . PRO A 1 83 ? 22.489 -1.314 -0.365 1.00 68.31 83 PRO A C 1
ATOM 633 O O . PRO A 1 83 ? 22.922 -2.316 -0.945 1.00 68.31 83 PRO A O 1
ATOM 636 N N . ARG A 1 84 ? 23.189 -0.175 -0.296 1.00 64.88 84 ARG A N 1
ATOM 637 C CA . ARG A 1 84 ? 24.633 -0.192 -0.538 1.00 64.88 84 ARG A CA 1
ATOM 638 C C . ARG A 1 84 ? 25.245 -1.040 0.570 1.00 64.88 84 ARG A C 1
ATOM 640 O O . ARG A 1 84 ? 25.550 -0.516 1.631 1.00 64.88 84 ARG A O 1
ATOM 647 N N . TRP A 1 85 ? 25.435 -2.337 0.339 1.00 57.56 85 TRP A N 1
ATOM 648 C CA . TRP A 1 85 ? 26.307 -3.133 1.198 1.00 57.56 85 TRP A CA 1
ATOM 649 C C . TRP A 1 85 ? 27.725 -2.595 1.008 1.00 57.56 85 TRP A C 1
ATOM 651 O O . TRP A 1 85 ? 28.477 -3.043 0.137 1.00 57.56 85 TRP A O 1
ATOM 661 N N . THR A 1 86 ? 28.092 -1.573 1.774 1.00 54.50 86 THR A N 1
ATOM 662 C CA . THR A 1 86 ? 29.475 -1.281 2.124 1.00 54.50 86 THR A CA 1
ATOM 663 C C . THR A 1 86 ? 29.916 -2.487 2.929 1.00 54.50 86 THR A C 1
ATOM 665 O O . THR A 1 86 ? 29.692 -2.575 4.129 1.00 54.50 86 THR A O 1
ATOM 668 N N . GLY A 1 87 ? 30.409 -3.518 2.236 1.00 52.53 87 GLY A N 1
ATOM 669 C CA . GLY A 1 87 ? 30.946 -4.684 2.913 1.00 52.53 87 GLY A CA 1
ATOM 670 C C . GLY A 1 87 ? 31.873 -4.176 4.007 1.00 52.53 87 GLY A C 1
ATOM 671 O O . GLY A 1 87 ? 32.749 -3.363 3.720 1.00 52.53 87 GLY A O 1
ATOM 672 N N . MET A 1 88 ? 31.650 -4.626 5.240 1.00 46.47 88 MET A N 1
ATOM 673 C CA . MET A 1 88 ? 32.495 -4.395 6.416 1.00 46.47 88 MET A CA 1
ATOM 674 C C . MET A 1 88 ? 33.924 -4.953 6.242 1.00 46.47 88 MET A C 1
ATOM 676 O O . MET A 1 88 ? 34.574 -5.353 7.200 1.00 46.47 88 MET A O 1
ATOM 680 N N . MET A 1 89 ? 34.454 -4.989 5.021 1.00 47.66 89 MET A N 1
ATOM 681 C CA . MET A 1 89 ? 35.879 -5.023 4.789 1.00 47.66 89 MET A CA 1
ATOM 682 C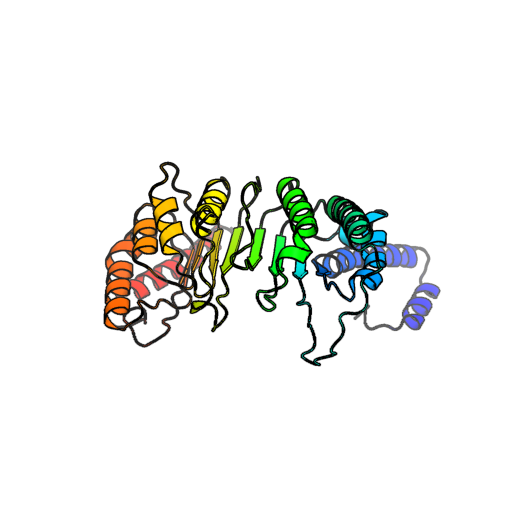 C . MET A 1 89 ? 36.350 -3.581 4.705 1.00 47.66 89 MET A C 1
ATOM 684 O O . MET A 1 89 ? 36.244 -2.924 3.673 1.00 47.66 89 MET A O 1
ATOM 688 N N . SER A 1 90 ? 36.845 -3.122 5.849 1.00 49.53 90 SER A N 1
ATOM 689 C CA . SER A 1 90 ? 37.782 -2.020 6.020 1.00 49.53 90 SER A CA 1
ATOM 690 C C . SER A 1 90 ? 38.901 -2.076 4.966 1.00 49.53 90 SER A C 1
ATOM 692 O O . SER A 1 90 ? 40.003 -2.545 5.237 1.00 49.53 90 SER A O 1
ATOM 694 N N . LEU A 1 91 ? 38.624 -1.620 3.745 1.00 47.75 91 LEU A N 1
ATOM 695 C CA . LEU A 1 91 ? 39.638 -1.280 2.760 1.00 47.75 91 LEU A CA 1
ATOM 696 C C . LEU A 1 91 ? 39.907 0.208 2.931 1.00 47.75 91 LEU A C 1
ATOM 698 O O . LEU A 1 91 ? 39.062 1.053 2.650 1.00 47.75 91 LEU A O 1
ATOM 702 N N . SER A 1 92 ? 41.091 0.502 3.449 1.00 55.88 92 SER A N 1
ATOM 703 C CA . SER A 1 92 ? 41.567 1.794 3.945 1.00 55.88 92 SER A CA 1
ATOM 704 C C . SER A 1 92 ? 41.670 2.904 2.895 1.00 55.88 92 SER A C 1
ATOM 706 O O . SER A 1 92 ? 42.297 3.925 3.163 1.00 55.88 92 SER A O 1
ATOM 708 N N . GLN A 1 93 ? 41.109 2.730 1.700 1.00 54.47 93 GLN A N 1
ATOM 709 C CA . GLN A 1 93 ? 41.088 3.757 0.671 1.00 54.47 93 GLN A CA 1
ATOM 710 C C . GLN A 1 93 ? 39.763 3.688 -0.096 1.00 54.47 93 GLN A C 1
ATOM 712 O O . GLN A 1 93 ? 39.512 2.679 -0.762 1.00 54.47 93 GLN A O 1
ATOM 717 N N . PRO A 1 94 ? 38.910 4.733 -0.032 1.00 56.12 94 PRO A N 1
ATOM 718 C CA . PRO A 1 94 ? 37.841 4.868 -1.006 1.00 56.12 94 PRO A CA 1
ATOM 719 C C . PRO A 1 94 ? 38.499 4.849 -2.394 1.00 56.12 94 PRO A C 1
ATOM 721 O O . PRO A 1 94 ? 39.485 5.570 -2.590 1.00 56.12 94 PRO A O 1
ATOM 724 N N . PRO A 1 95 ? 38.031 4.010 -3.337 1.00 55.50 95 PRO A N 1
ATOM 725 C CA . PRO A 1 95 ? 38.537 4.047 -4.702 1.00 55.50 95 PRO A CA 1
ATOM 726 C C . PRO A 1 95 ? 38.474 5.500 -5.168 1.00 55.50 95 PRO A C 1
ATOM 728 O O . PRO A 1 95 ? 37.434 6.141 -5.011 1.00 55.50 95 PRO A O 1
ATOM 731 N N . GLN A 1 96 ? 39.609 6.040 -5.622 1.00 57.50 96 GLN A N 1
ATOM 732 C CA . GLN A 1 96 ? 39.721 7.438 -6.029 1.00 57.50 96 GLN A CA 1
ATOM 733 C C . GLN A 1 96 ? 38.615 7.733 -7.043 1.00 57.50 96 GLN A C 1
ATOM 735 O O . GLN A 1 96 ? 38.639 7.244 -8.169 1.00 57.50 96 GLN A O 1
ATOM 740 N N . ALA A 1 97 ? 37.606 8.471 -6.584 1.00 54.31 97 ALA A N 1
ATOM 741 C CA . ALA A 1 97 ? 36.403 8.793 -7.323 1.00 54.31 97 ALA A CA 1
ATOM 742 C C . ALA A 1 97 ? 36.747 9.800 -8.424 1.00 54.31 97 ALA A C 1
ATOM 744 O O . ALA A 1 97 ? 36.634 11.007 -8.239 1.00 54.31 97 ALA A O 1
ATOM 745 N N . THR A 1 98 ? 37.220 9.299 -9.560 1.00 52.88 98 THR A N 1
ATOM 746 C CA . THR A 1 98 ? 37.363 10.069 -10.802 1.00 52.88 98 THR A CA 1
ATOM 747 C C . THR A 1 98 ? 36.237 9.777 -11.793 1.00 52.88 98 THR A C 1
ATOM 749 O O . THR A 1 98 ? 36.169 10.404 -12.847 1.00 52.88 98 THR A O 1
ATOM 752 N N . GLU A 1 99 ? 35.314 8.871 -11.457 1.00 61.41 99 GLU A N 1
ATOM 753 C CA . GLU A 1 99 ? 34.105 8.641 -12.245 1.00 61.41 99 GLU A CA 1
ATOM 754 C C . GLU A 1 99 ? 33.069 9.742 -11.978 1.00 61.41 99 GLU A C 1
ATOM 756 O O . GLU A 1 99 ? 32.738 10.065 -10.836 1.00 61.41 99 GLU A O 1
ATOM 761 N N . ASN A 1 100 ? 32.574 10.336 -13.064 1.00 76.94 100 ASN A N 1
ATOM 762 C CA . ASN A 1 100 ? 31.603 11.427 -13.083 1.00 76.94 100 ASN A CA 1
ATOM 763 C C . ASN A 1 100 ? 30.193 10.918 -12.713 1.00 76.94 100 ASN A C 1
ATOM 765 O O . ASN A 1 100 ? 29.319 10.801 -13.572 1.00 76.94 100 ASN A O 1
ATOM 769 N N . TRP A 1 101 ? 29.988 10.559 -11.441 1.00 76.69 101 TRP A N 1
ATOM 770 C CA . TRP A 1 101 ? 28.736 9.978 -10.935 1.00 76.69 101 TRP A CA 1
ATOM 771 C C . TRP A 1 101 ? 27.503 10.848 -11.202 1.00 76.69 101 TRP A C 1
ATOM 773 O O . TRP A 1 101 ? 26.442 10.299 -11.472 1.00 76.69 101 TRP A O 1
ATOM 783 N N . SER A 1 102 ? 27.640 12.178 -11.216 1.00 80.81 102 SER A N 1
ATOM 784 C CA . SER A 1 102 ? 26.520 13.081 -11.512 1.00 80.81 102 SER A CA 1
ATOM 785 C C . SER A 1 102 ? 25.996 12.920 -12.940 1.00 80.81 102 SER A C 1
ATOM 787 O O . SER A 1 102 ? 24.791 12.833 -13.142 1.00 80.81 102 SER A O 1
ATOM 789 N N . ALA A 1 103 ? 26.880 12.797 -13.935 1.00 84.00 103 ALA A N 1
ATOM 790 C CA . ALA A 1 103 ? 26.457 12.567 -15.317 1.00 84.00 103 ALA A CA 1
ATOM 791 C C . ALA A 1 103 ? 25.780 11.196 -15.496 1.00 84.00 103 ALA A C 1
ATOM 793 O O . ALA A 1 103 ? 24.870 11.048 -16.315 1.00 84.00 103 ALA A O 1
ATOM 794 N N . LEU A 1 104 ? 26.216 10.190 -14.730 1.00 83.44 104 LEU A N 1
ATOM 795 C CA . LEU A 1 104 ? 25.571 8.878 -14.715 1.00 83.44 104 LEU A CA 1
ATOM 796 C C . LEU A 1 104 ? 24.184 8.941 -14.058 1.00 83.44 104 LEU A C 1
ATOM 798 O O . LEU A 1 104 ? 23.250 8.330 -14.576 1.00 83.44 104 LEU A O 1
ATOM 802 N N . ASP A 1 105 ? 24.051 9.687 -12.961 1.00 85.44 105 ASP A N 1
ATOM 803 C CA . ASP A 1 105 ? 22.781 9.918 -12.270 1.00 85.44 105 ASP A CA 1
ATOM 804 C C . ASP A 1 105 ? 21.770 10.632 -13.181 1.00 85.44 105 ASP A C 1
ATOM 806 O O . ASP A 1 105 ? 20.634 10.174 -13.292 1.00 85.44 105 ASP A O 1
ATOM 810 N N . ASP A 1 106 ? 22.186 11.674 -13.909 1.00 88.94 106 ASP A N 1
ATOM 811 C CA . ASP A 1 106 ? 21.323 12.392 -14.861 1.00 88.94 106 ASP A CA 1
ATOM 812 C C . ASP A 1 106 ? 20.854 11.484 -16.009 1.00 88.94 106 ASP A C 1
ATOM 814 O O . ASP A 1 106 ? 19.671 11.457 -16.361 1.00 88.94 106 ASP A O 1
ATOM 818 N N . SER A 1 107 ? 21.769 10.691 -16.577 1.00 90.56 107 SER A N 1
ATOM 819 C CA . SER A 1 107 ? 21.444 9.724 -17.633 1.00 90.56 107 SER A CA 1
ATOM 820 C C . SER A 1 107 ? 20.452 8.666 -17.141 1.00 90.56 107 SER A C 1
ATOM 822 O O . SER A 1 107 ? 19.471 8.340 -17.812 1.00 90.56 107 SER A O 1
ATOM 824 N N . LEU A 1 108 ? 20.659 8.152 -15.929 1.00 89.12 108 LEU A N 1
ATOM 825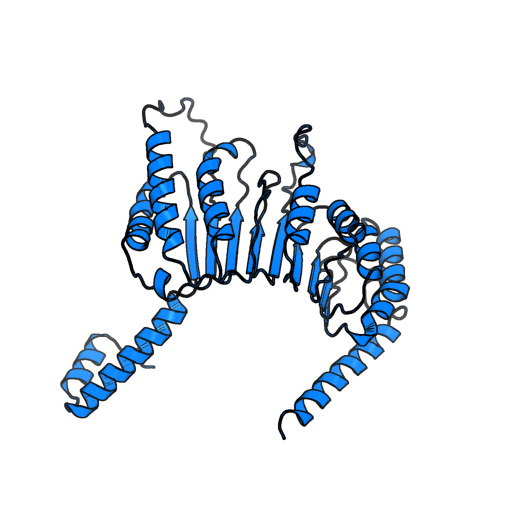 C CA . LEU A 1 108 ? 19.766 7.170 -15.332 1.00 89.12 108 LEU A CA 1
ATOM 826 C C . LEU A 1 108 ? 18.401 7.760 -14.984 1.00 89.12 108 LEU A C 1
ATOM 828 O O . LEU A 1 108 ? 17.389 7.082 -15.173 1.00 89.12 108 LEU A O 1
ATOM 832 N N . ALA A 1 109 ? 18.364 9.003 -14.506 1.00 91.62 109 ALA A N 1
ATOM 833 C CA . ALA A 1 109 ? 17.132 9.733 -14.258 1.00 91.62 109 ALA A CA 1
ATOM 834 C C . ALA A 1 109 ? 16.308 9.861 -15.544 1.00 91.62 109 ALA A C 1
ATOM 836 O O . ALA A 1 109 ? 15.110 9.569 -15.524 1.00 91.62 109 ALA A O 1
ATOM 837 N N . ASP A 1 110 ? 16.939 10.212 -16.669 1.00 94.38 110 ASP A N 1
ATOM 838 C CA . ASP A 1 110 ? 16.275 10.284 -17.975 1.00 94.38 110 ASP A CA 1
ATOM 839 C C . ASP A 1 110 ? 15.741 8.916 -18.425 1.00 94.38 110 ASP A C 1
ATOM 841 O O . ASP A 1 110 ? 14.553 8.779 -18.735 1.00 94.38 110 ASP A O 1
ATOM 845 N N . VAL A 1 111 ? 16.586 7.878 -18.407 1.00 94.75 111 VAL A N 1
ATOM 846 C CA . VAL A 1 111 ? 16.186 6.527 -18.830 1.00 94.75 111 VAL A CA 1
ATOM 847 C C . VAL A 1 111 ? 15.047 5.998 -17.956 1.00 94.75 111 VAL A C 1
ATOM 849 O O . VAL A 1 111 ? 14.078 5.445 -18.480 1.00 94.75 111 VAL A O 1
ATOM 852 N N . LEU A 1 112 ? 15.115 6.195 -16.636 1.00 94.50 112 LEU A N 1
ATOM 853 C CA . LEU A 1 112 ? 14.059 5.792 -15.709 1.00 94.50 112 LEU A CA 1
ATOM 854 C C . LEU A 1 112 ? 12.766 6.575 -15.959 1.00 94.50 112 LEU A C 1
ATOM 856 O O . LEU A 1 112 ? 11.696 5.971 -15.993 1.00 94.50 112 LEU A O 1
ATOM 860 N N . THR A 1 113 ? 12.857 7.888 -16.180 1.00 96.31 113 THR A N 1
ATOM 861 C CA . THR A 1 113 ? 11.699 8.738 -16.492 1.00 96.31 113 THR A CA 1
ATOM 862 C C . THR A 1 113 ? 10.994 8.244 -17.751 1.00 96.31 113 THR A C 1
ATOM 864 O O . THR A 1 113 ? 9.780 8.029 -17.740 1.00 96.31 113 THR A O 1
ATOM 867 N N . ARG A 1 114 ? 11.749 7.985 -18.826 1.00 96.94 114 ARG A N 1
ATOM 868 C CA . ARG A 1 114 ? 11.199 7.451 -20.079 1.00 96.94 114 ARG A CA 1
ATOM 869 C C . ARG A 1 114 ? 10.607 6.059 -19.894 1.00 96.94 114 ARG A C 1
ATOM 871 O O . ARG A 1 114 ? 9.501 5.811 -20.365 1.00 96.94 114 ARG A O 1
ATOM 878 N N . ALA A 1 115 ? 11.294 5.174 -19.174 1.00 96.50 115 ALA A N 1
ATOM 879 C CA . ALA A 1 115 ? 10.807 3.829 -18.890 1.00 96.50 115 ALA A CA 1
ATOM 880 C C . ALA A 1 115 ? 9.474 3.857 -18.122 1.00 96.50 115 ALA A C 1
ATOM 882 O O . ALA A 1 115 ? 8.514 3.212 -18.544 1.00 96.50 115 ALA A O 1
ATOM 883 N N . LEU A 1 116 ? 9.380 4.642 -17.044 1.00 96.62 116 LEU A N 1
ATOM 884 C CA . LEU A 1 116 ? 8.160 4.789 -16.245 1.00 96.62 116 LEU A CA 1
ATOM 885 C C . LEU A 1 116 ? 7.014 5.430 -17.039 1.00 96.62 116 LEU A C 1
ATOM 887 O O . LEU A 1 116 ? 5.868 5.010 -16.892 1.00 96.62 116 LEU A O 1
ATOM 891 N N . ALA A 1 117 ? 7.307 6.378 -17.936 1.00 96.81 117 ALA A N 1
ATOM 892 C CA . ALA A 1 117 ? 6.300 6.994 -18.802 1.00 96.81 117 ALA A CA 1
ATOM 893 C C . ALA A 1 117 ? 5.609 5.988 -19.746 1.00 96.81 117 ALA A C 1
ATOM 895 O O . ALA A 1 117 ? 4.467 6.212 -20.149 1.00 96.81 117 ALA A O 1
ATOM 896 N N . THR A 1 118 ? 6.250 4.857 -20.069 1.00 97.06 118 THR A N 1
ATOM 897 C CA . THR A 1 118 ? 5.614 3.788 -20.864 1.00 97.06 118 THR A CA 1
ATOM 898 C C . THR A 1 118 ? 4.577 2.978 -20.074 1.00 97.06 118 THR A C 1
ATOM 900 O O . THR A 1 118 ? 3.710 2.333 -20.667 1.00 97.06 118 THR A O 1
ATOM 903 N N . LEU A 1 119 ? 4.621 3.017 -18.737 1.00 97.31 119 LEU A N 1
ATOM 904 C CA . LEU A 1 119 ? 3.817 2.184 -17.841 1.00 97.31 119 LEU A CA 1
ATOM 905 C C . LEU A 1 119 ? 2.442 2.809 -17.541 1.00 97.31 119 LEU A C 1
ATOM 907 O O . LEU A 1 119 ? 2.099 3.132 -16.407 1.00 97.31 119 LEU A O 1
ATOM 911 N N . THR A 1 120 ? 1.619 2.968 -18.574 1.00 96.44 120 THR A N 1
ATOM 912 C CA . THR A 1 120 ? 0.336 3.701 -18.494 1.00 96.44 120 THR A CA 1
ATOM 913 C C . THR A 1 120 ? -0.794 2.966 -17.756 1.00 96.44 120 THR A C 1
ATOM 915 O O . THR A 1 120 ? -1.808 3.571 -17.401 1.00 96.44 120 THR A O 1
ATOM 918 N N . LYS A 1 121 ? -0.648 1.657 -17.513 1.00 97.25 121 LYS A N 1
ATOM 919 C CA . LYS A 1 121 ? -1.683 0.792 -16.912 1.00 97.25 121 LYS A CA 1
ATOM 920 C C . LYS A 1 121 ? -1.424 0.427 -15.449 1.00 97.25 121 LYS A C 1
ATOM 922 O O . LYS A 1 121 ? -2.118 -0.438 -14.915 1.00 97.25 121 LYS A O 1
ATOM 927 N N . ILE A 1 122 ? -0.440 1.058 -14.812 1.00 98.19 122 ILE A N 1
ATOM 928 C CA . ILE A 1 122 ? -0.079 0.763 -13.425 1.00 98.19 122 ILE A CA 1
ATOM 929 C C . ILE A 1 122 ? -1.193 1.210 -12.482 1.00 98.19 122 ILE A C 1
ATOM 931 O O . ILE A 1 122 ? -1.499 2.393 -12.375 1.00 98.19 122 ILE A O 1
ATOM 935 N N . ARG A 1 123 ? -1.758 0.235 -11.771 1.00 98.31 123 ARG A N 1
ATOM 936 C CA . ARG A 1 123 ? -2.793 0.420 -10.751 1.00 98.31 123 ARG A CA 1
ATOM 937 C C . ARG A 1 123 ? -2.260 0.274 -9.342 1.00 98.31 123 ARG A C 1
ATOM 939 O O . ARG A 1 123 ? -2.762 0.949 -8.455 1.00 98.31 123 ARG A O 1
ATOM 946 N N . THR A 1 124 ? -1.247 -0.563 -9.153 1.00 98.44 124 THR A N 1
ATOM 947 C CA . THR A 1 124 ? -0.638 -0.813 -7.849 1.00 98.44 124 THR A CA 1
ATOM 948 C C . THR A 1 124 ? 0.836 -0.461 -7.910 1.00 98.44 124 THR A C 1
ATOM 950 O O . THR A 1 124 ? 1.569 -0.944 -8.776 1.00 98.44 124 THR A O 1
ATOM 953 N N . VAL A 1 125 ? 1.297 0.361 -6.975 1.00 97.50 125 VAL A N 1
ATOM 954 C CA . VAL A 1 125 ? 2.720 0.642 -6.797 1.00 97.50 125 VAL A CA 1
ATOM 955 C C . VAL A 1 125 ? 3.134 0.245 -5.392 1.00 97.50 125 VAL A C 1
ATOM 957 O O . VAL A 1 125 ? 2.510 0.656 -4.420 1.00 97.50 125 VAL A O 1
ATOM 960 N N . ARG A 1 126 ? 4.207 -0.536 -5.291 1.00 96.12 126 ARG A N 1
ATOM 961 C CA . ARG A 1 126 ? 4.848 -0.894 -4.026 1.00 96.12 126 ARG A CA 1
ATOM 962 C C . ARG A 1 126 ? 6.269 -0.374 -4.032 1.00 96.12 126 ARG A C 1
ATOM 964 O O . ARG A 1 126 ? 7.078 -0.796 -4.856 1.00 96.12 126 ARG A O 1
ATOM 971 N N . TYR A 1 127 ? 6.563 0.550 -3.138 1.00 92.56 127 TYR A N 1
ATOM 972 C CA . TYR A 1 127 ? 7.885 1.117 -2.962 1.00 92.56 127 TYR A CA 1
ATOM 973 C C . TYR A 1 127 ? 8.491 0.558 -1.682 1.00 92.56 127 TYR A C 1
ATOM 975 O O . TYR A 1 127 ? 8.136 0.973 -0.584 1.00 92.56 127 TYR A O 1
ATOM 983 N N . ASN A 1 128 ? 9.406 -0.389 -1.843 1.00 89.12 128 ASN A N 1
ATOM 984 C CA . ASN A 1 128 ? 10.102 -1.046 -0.752 1.00 89.12 128 ASN A CA 1
ATOM 985 C C . ASN A 1 128 ? 11.503 -0.453 -0.642 1.00 89.12 128 ASN A C 1
ATOM 987 O O . ASN A 1 128 ? 12.412 -0.808 -1.400 1.00 89.12 128 ASN A O 1
ATOM 991 N N . HIS A 1 129 ? 11.683 0.467 0.296 1.00 80.75 129 HIS A N 1
ATOM 992 C CA . HIS A 1 129 ? 13.004 0.975 0.618 1.00 80.75 129 HIS A CA 1
ATOM 993 C C . HIS A 1 129 ? 13.621 0.111 1.712 1.00 80.75 129 HIS A C 1
ATOM 995 O O . HIS A 1 129 ? 13.316 0.263 2.896 1.00 80.75 129 HIS A O 1
ATOM 1001 N N . TRP A 1 130 ? 14.550 -0.765 1.340 1.00 64.69 130 TRP A N 1
ATOM 1002 C CA . TRP A 1 130 ? 15.259 -1.541 2.341 1.00 64.69 130 TRP A CA 1
ATOM 1003 C C . TRP A 1 130 ? 16.271 -0.634 3.050 1.00 64.69 130 TRP A C 1
ATOM 1005 O O . TRP A 1 130 ? 17.226 -0.133 2.455 1.00 64.69 130 TRP A O 1
ATOM 1015 N N . GLN A 1 131 ? 16.016 -0.350 4.325 1.00 62.16 131 GLN A N 1
ATOM 1016 C CA . GLN A 1 131 ? 16.818 0.582 5.109 1.00 62.16 131 GLN A CA 1
ATOM 1017 C C . GLN A 1 131 ? 18.211 -0.006 5.407 1.00 62.16 131 GLN A C 1
ATOM 1019 O O . GLN A 1 131 ? 18.410 -0.728 6.384 1.00 62.16 131 GLN A O 1
ATOM 1024 N N . SER A 1 132 ? 19.194 0.315 4.564 1.00 52.28 132 SER A N 1
ATOM 1025 C CA . SER A 1 132 ? 20.616 0.251 4.932 1.00 52.28 132 SER A CA 1
ATOM 1026 C C . SER A 1 132 ? 20.944 1.341 5.946 1.00 52.28 132 SER A C 1
ATOM 1028 O O . SER A 1 132 ? 20.219 2.329 6.024 1.00 52.28 132 SER A O 1
ATOM 1030 N N . ASP A 1 133 ? 22.009 1.158 6.721 1.00 58.38 133 ASP A N 1
ATOM 1031 C CA . ASP A 1 133 ? 22.463 2.104 7.748 1.00 58.38 133 ASP A CA 1
ATOM 1032 C C . ASP A 1 133 ? 22.523 3.569 7.285 1.00 58.38 133 ASP A C 1
ATOM 1034 O O . ASP A 1 133 ? 22.713 3.872 6.106 1.00 58.38 133 ASP A O 1
ATOM 1038 N N . SER A 1 134 ? 22.290 4.455 8.256 1.00 55.88 134 SER A N 1
ATOM 1039 C CA . SER A 1 134 ? 21.876 5.866 8.180 1.00 55.88 134 SER A CA 1
ATOM 1040 C C . SER A 1 134 ? 22.693 6.800 7.289 1.00 55.88 134 SER A C 1
ATOM 1042 O O . SER A 1 134 ? 22.244 7.912 7.022 1.00 55.88 134 SER A O 1
ATOM 1044 N N . ASP A 1 135 ? 23.851 6.378 6.800 1.00 58.53 135 ASP A N 1
ATOM 1045 C CA . ASP A 1 135 ? 24.887 7.318 6.371 1.00 58.53 135 ASP A CA 1
ATOM 1046 C C . ASP A 1 135 ? 24.892 7.586 4.854 1.00 58.53 135 ASP A C 1
ATOM 1048 O O . ASP A 1 135 ? 25.693 8.379 4.361 1.00 58.53 135 ASP A O 1
ATOM 1052 N N . HIS A 1 136 ? 24.000 6.954 4.078 1.00 58.97 136 HIS A N 1
ATOM 1053 C CA . HIS A 1 136 ? 23.987 7.073 2.606 1.00 58.97 136 HIS A CA 1
ATOM 1054 C C . HIS A 1 136 ? 22.639 7.473 1.987 1.00 58.97 136 HIS A C 1
ATOM 1056 O O . HIS A 1 136 ? 22.451 7.340 0.770 1.00 58.97 136 HIS A O 1
ATOM 1062 N N . VAL A 1 137 ? 21.711 7.989 2.800 1.00 56.62 137 VAL A N 1
ATOM 1063 C CA . VAL A 1 137 ? 20.346 8.345 2.366 1.00 56.62 137 VAL A CA 1
ATOM 1064 C C . VAL A 1 137 ? 20.327 9.442 1.287 1.00 56.62 137 VAL A C 1
ATOM 1066 O O . VAL A 1 137 ? 19.419 9.467 0.458 1.00 56.62 137 VAL A O 1
ATOM 1069 N N . ASP A 1 138 ? 21.368 10.271 1.197 1.00 62.56 138 ASP A N 1
ATOM 1070 C CA . ASP A 1 138 ? 21.422 11.386 0.241 1.00 62.56 138 ASP A CA 1
ATOM 1071 C C . ASP A 1 138 ? 21.687 10.963 -1.217 1.00 62.56 138 ASP A C 1
ATOM 1073 O O . ASP A 1 138 ? 21.471 11.746 -2.143 1.00 62.56 138 ASP A O 1
ATOM 1077 N N . SER A 1 139 ? 22.111 9.717 -1.462 1.00 65.56 139 SER A N 1
ATOM 1078 C CA . SER A 1 139 ? 22.548 9.282 -2.801 1.00 65.56 139 SER A CA 1
ATOM 1079 C C . SER A 1 139 ? 21.420 8.952 -3.793 1.00 65.56 139 SER A C 1
ATOM 1081 O O . SER A 1 139 ? 21.702 8.743 -4.968 1.00 65.56 139 SER A O 1
ATOM 1083 N N . TRP A 1 140 ? 20.153 8.912 -3.359 1.00 76.44 140 TRP A N 1
ATOM 1084 C CA . TRP A 1 140 ? 19.003 8.561 -4.217 1.00 76.44 140 TRP A CA 1
ATOM 1085 C C . TRP A 1 140 ? 17.968 9.694 -4.364 1.00 76.44 140 TRP A C 1
ATOM 1087 O O . TRP A 1 140 ? 16.784 9.472 -4.624 1.00 76.44 140 TRP A O 1
ATOM 1097 N N . THR A 1 141 ? 18.385 10.945 -4.180 1.00 81.06 141 THR A N 1
ATOM 1098 C CA . THR A 1 141 ? 17.481 12.107 -4.257 1.00 81.06 141 THR A CA 1
ATOM 1099 C C . THR A 1 141 ? 16.865 12.294 -5.648 1.00 81.06 141 THR A C 1
ATOM 1101 O O . THR A 1 141 ? 15.666 12.563 -5.747 1.00 81.06 141 THR A O 1
ATOM 1104 N N . TRP A 1 142 ? 17.631 12.072 -6.721 1.00 84.69 142 TRP A N 1
ATOM 1105 C CA . TRP A 1 142 ? 17.126 12.159 -8.097 1.00 84.69 142 TRP A CA 1
ATOM 1106 C C . TRP A 1 142 ? 16.114 11.045 -8.412 1.00 84.69 142 TRP A C 1
ATOM 1108 O O . TRP A 1 142 ? 15.072 11.291 -9.014 1.00 84.69 142 TRP A O 1
ATOM 1118 N N . GLY A 1 143 ? 16.354 9.811 -7.958 1.00 85.50 143 GLY A N 1
ATOM 1119 C CA . GLY A 1 143 ? 15.447 8.700 -8.250 1.00 85.50 143 GLY A CA 1
ATOM 1120 C C . GLY A 1 143 ? 14.120 8.848 -7.515 1.00 85.50 143 GLY A C 1
ATOM 1121 O O . GLY A 1 143 ? 13.067 8.464 -8.025 1.00 85.50 143 GLY A O 1
ATOM 1122 N N . ARG A 1 144 ? 14.154 9.488 -6.342 1.00 85.12 144 ARG A N 1
ATOM 1123 C CA . ARG A 1 144 ? 12.960 9.915 -5.615 1.00 85.12 144 ARG A CA 1
ATOM 1124 C C . ARG A 1 144 ? 12.151 10.953 -6.397 1.00 85.12 144 ARG A C 1
ATOM 1126 O O . ARG A 1 144 ? 10.936 10.796 -6.472 1.00 85.12 144 ARG A O 1
ATOM 1133 N N . SER A 1 145 ? 12.773 11.989 -6.967 1.00 89.25 145 SER A N 1
ATOM 1134 C CA . SER A 1 145 ? 12.029 13.017 -7.714 1.00 89.25 145 SER A CA 1
ATOM 1135 C C . SER A 1 145 ? 11.372 12.439 -8.970 1.00 89.25 145 SER A C 1
ATOM 1137 O O . SER A 1 145 ? 10.185 12.678 -9.188 1.00 89.25 145 SER A O 1
ATOM 1139 N N . VAL A 1 146 ? 12.091 11.595 -9.719 1.00 92.69 146 VAL A N 1
ATOM 1140 C CA . VAL A 1 146 ? 11.557 10.866 -10.883 1.00 92.69 146 VAL A CA 1
ATOM 1141 C C . VAL A 1 146 ? 10.362 9.992 -10.491 1.00 92.69 146 VAL A C 1
ATOM 1143 O O . VAL A 1 146 ? 9.333 9.988 -11.165 1.00 92.69 146 VAL A O 1
ATOM 1146 N N . PHE A 1 147 ? 10.466 9.269 -9.375 1.00 91.56 147 PHE A N 1
ATOM 1147 C CA . PHE A 1 147 ? 9.388 8.401 -8.910 1.00 91.56 147 PHE A CA 1
ATOM 1148 C C . PHE A 1 147 ? 8.158 9.185 -8.434 1.00 91.56 147 PHE A C 1
ATOM 1150 O O . PHE A 1 147 ? 7.037 8.835 -8.797 1.00 91.56 147 PHE A O 1
ATOM 1157 N N . LEU A 1 148 ? 8.341 10.263 -7.666 1.00 91.69 148 LEU A N 1
ATOM 1158 C CA . LEU A 1 148 ? 7.235 11.121 -7.226 1.00 91.69 148 LEU A CA 1
ATOM 1159 C C . LEU A 1 148 ? 6.529 11.794 -8.412 1.00 91.69 148 LEU A C 1
ATOM 1161 O O . LEU A 1 148 ? 5.300 11.858 -8.431 1.00 91.69 148 LEU A O 1
ATOM 1165 N N . ASP A 1 149 ? 7.284 12.241 -9.418 1.00 94.62 149 ASP A N 1
ATOM 1166 C CA . ASP A 1 149 ? 6.727 12.780 -10.661 1.00 94.62 149 ASP A CA 1
ATOM 1167 C C . ASP A 1 149 ? 5.885 11.731 -11.406 1.00 94.62 149 ASP A C 1
ATOM 1169 O O . ASP A 1 149 ? 4.754 12.015 -11.807 1.00 94.62 149 ASP A O 1
ATOM 1173 N N . PHE A 1 150 ? 6.376 10.490 -11.506 1.00 96.06 150 PHE A N 1
ATOM 1174 C CA . PHE A 1 150 ? 5.608 9.374 -12.062 1.00 96.06 150 PHE A CA 1
ATOM 1175 C C . PHE A 1 150 ? 4.299 9.125 -11.297 1.00 96.06 150 PHE A C 1
ATOM 1177 O O . PHE A 1 150 ? 3.240 9.027 -11.920 1.00 96.06 150 PHE A O 1
ATOM 1184 N N . LEU A 1 151 ? 4.341 9.060 -9.960 1.00 95.75 151 LEU A N 1
ATOM 1185 C CA . LEU A 1 151 ? 3.139 8.846 -9.146 1.00 95.75 151 LEU A CA 1
ATOM 1186 C C . LEU A 1 151 ? 2.108 9.965 -9.345 1.00 95.75 151 LEU A C 1
ATOM 1188 O O . LEU A 1 151 ? 0.924 9.679 -9.517 1.00 95.75 151 LEU A O 1
ATOM 1192 N N . ASN A 1 152 ? 2.557 11.222 -9.380 1.00 95.31 152 ASN A N 1
ATOM 1193 C CA . ASN A 1 152 ? 1.700 12.392 -9.588 1.00 95.31 152 ASN A CA 1
ATOM 1194 C C . ASN A 1 152 ? 1.063 12.431 -10.985 1.00 95.31 152 ASN A C 1
ATOM 1196 O O . ASN A 1 152 ? -0.061 12.911 -11.149 1.00 95.31 152 ASN A O 1
ATOM 1200 N N . LYS A 1 153 ? 1.774 11.938 -12.004 1.00 96.00 153 LYS A N 1
ATOM 1201 C CA . LYS A 1 153 ? 1.283 11.863 -13.388 1.00 96.00 153 LYS A CA 1
ATOM 1202 C C . LYS A 1 153 ? 0.419 10.631 -13.652 1.00 96.00 153 LYS A C 1
ATOM 1204 O O . LYS A 1 153 ? -0.300 10.608 -14.653 1.00 96.00 153 LYS A O 1
ATOM 1209 N N . SER A 1 154 ? 0.463 9.617 -12.788 1.00 96.38 154 SER A N 1
ATOM 1210 C CA . SER A 1 154 ? -0.295 8.387 -12.994 1.00 96.38 154 SER A CA 1
ATOM 1211 C C . SER A 1 154 ? -1.796 8.611 -12.805 1.00 96.38 154 SER A C 1
ATOM 1213 O O . SER A 1 154 ? -2.296 8.841 -11.704 1.00 96.38 154 SER A O 1
ATOM 1215 N N . ALA A 1 155 ? -2.541 8.505 -13.905 1.00 96.19 155 ALA A N 1
ATOM 1216 C CA . ALA A 1 155 ? -3.997 8.610 -13.898 1.00 96.19 155 ALA A CA 1
ATOM 1217 C C . ALA A 1 155 ? -4.694 7.297 -13.502 1.00 96.19 155 ALA A C 1
ATOM 1219 O O . ALA A 1 155 ? -5.885 7.315 -13.208 1.00 96.19 155 ALA A O 1
ATOM 1220 N N . THR A 1 156 ? -3.996 6.162 -13.516 1.00 97.25 156 THR A N 1
ATOM 1221 C CA . THR A 1 156 ? -4.574 4.824 -13.293 1.00 97.25 156 THR A CA 1
ATOM 1222 C C . THR A 1 156 ? -4.212 4.225 -11.936 1.00 97.25 156 THR A C 1
ATOM 1224 O O . THR A 1 156 ? -4.725 3.161 -11.602 1.00 97.25 156 THR A O 1
ATOM 1227 N N . LEU A 1 157 ? -3.377 4.909 -11.147 1.00 97.94 157 LEU A N 1
ATOM 1228 C CA . LEU A 1 157 ? -2.935 4.456 -9.832 1.00 97.94 157 LEU A CA 1
ATOM 1229 C C . LEU A 1 157 ? -4.099 4.439 -8.829 1.00 97.94 157 LEU A C 1
ATOM 1231 O O . LEU A 1 157 ? -4.680 5.479 -8.517 1.00 97.94 157 LEU A O 1
ATOM 1235 N N . GLU A 1 158 ? -4.403 3.248 -8.321 1.00 98.12 158 GLU A N 1
ATOM 1236 C CA . GLU A 1 158 ? -5.483 2.958 -7.371 1.00 98.12 158 GLU A CA 1
ATOM 1237 C C . GLU A 1 158 ? -4.928 2.541 -6.001 1.00 98.12 158 GLU A C 1
ATOM 1239 O O . GLU A 1 158 ? -5.533 2.849 -4.975 1.00 98.12 158 GLU A O 1
ATOM 1244 N N . GLU A 1 159 ? -3.763 1.893 -5.964 1.00 98.38 159 GLU A N 1
ATOM 1245 C CA . GLU A 1 159 ? -3.138 1.389 -4.744 1.00 98.38 159 GLU A CA 1
ATOM 1246 C C . GLU A 1 159 ? -1.677 1.826 -4.641 1.00 98.38 159 GLU A C 1
ATOM 1248 O O . GLU A 1 159 ? -0.886 1.657 -5.573 1.00 98.38 159 GLU A O 1
ATOM 1253 N N . LEU A 1 160 ? -1.302 2.343 -3.476 1.00 97.12 160 LEU A N 1
ATOM 1254 C CA . LEU A 1 160 ? 0.057 2.773 -3.190 1.00 97.12 160 LEU A CA 1
ATOM 1255 C C . LEU A 1 160 ? 0.504 2.213 -1.848 1.00 97.12 160 LEU A C 1
ATOM 1257 O O . LEU A 1 160 ? -0.086 2.508 -0.814 1.00 97.12 160 LEU A O 1
ATOM 1261 N N . GLU A 1 161 ? 1.577 1.439 -1.872 1.00 96.12 161 GLU A N 1
ATOM 1262 C CA . GLU A 1 161 ? 2.257 0.927 -0.693 1.00 96.12 161 GLU A CA 1
ATOM 1263 C C . GLU A 1 161 ? 3.646 1.554 -0.619 1.00 96.12 161 GLU A C 1
ATOM 1265 O O . GLU A 1 161 ? 4.447 1.421 -1.545 1.00 96.12 161 GLU A O 1
ATOM 1270 N N . LEU A 1 162 ? 3.923 2.254 0.475 1.00 92.62 162 LEU A N 1
ATOM 1271 C CA . LEU A 1 162 ? 5.198 2.899 0.737 1.00 92.62 162 LEU A CA 1
ATOM 1272 C C . LEU A 1 162 ? 5.796 2.307 2.012 1.00 92.62 162 LEU A C 1
ATOM 1274 O O . LEU A 1 162 ? 5.258 2.503 3.102 1.00 92.62 162 LEU A O 1
ATOM 1278 N N . ASP A 1 163 ? 6.924 1.620 1.877 1.00 89.31 163 ASP A N 1
ATOM 1279 C CA . ASP A 1 163 ? 7.831 1.337 2.986 1.00 89.31 163 ASP A CA 1
ATOM 1280 C C . ASP A 1 163 ? 8.746 2.547 3.155 1.00 89.31 163 ASP A C 1
ATOM 1282 O O . ASP A 1 163 ? 9.626 2.817 2.326 1.00 89.31 163 ASP A O 1
ATOM 1286 N N . ILE A 1 164 ? 8.443 3.355 4.167 1.00 76.56 164 ILE A N 1
ATOM 1287 C CA . ILE A 1 164 ? 9.003 4.690 4.302 1.00 76.56 164 ILE A CA 1
ATOM 1288 C C . ILE A 1 164 ? 10.125 4.670 5.342 1.00 76.56 164 ILE A C 1
ATOM 1290 O O . ILE A 1 164 ? 9.852 4.550 6.540 1.00 76.56 164 ILE A O 1
ATOM 1294 N N . PRO A 1 165 ? 11.392 4.898 4.947 1.00 71.62 165 PRO A N 1
ATOM 1295 C CA . PRO A 1 165 ? 12.387 5.343 5.908 1.00 71.62 165 PRO A CA 1
ATOM 1296 C C . PRO A 1 165 ? 11.966 6.737 6.386 1.00 71.62 165 PRO A C 1
ATOM 1298 O O . PRO A 1 165 ? 11.449 7.523 5.595 1.00 71.62 165 PRO A O 1
ATOM 1301 N N . ARG A 1 166 ? 12.235 7.098 7.647 1.00 59.41 166 ARG A N 1
ATOM 1302 C CA . ARG A 1 166 ? 11.828 8.386 8.265 1.00 59.41 166 ARG A CA 1
ATOM 1303 C C . ARG A 1 166 ? 12.144 9.668 7.465 1.00 59.41 166 ARG A C 1
ATOM 1305 O O . ARG A 1 166 ? 11.686 10.731 7.856 1.00 59.41 166 ARG A O 1
ATOM 1312 N N . MET A 1 167 ? 12.915 9.591 6.381 1.00 56.72 167 MET A N 1
ATOM 1313 C CA . MET A 1 167 ? 13.335 10.721 5.551 1.00 56.72 167 MET A CA 1
ATOM 1314 C C . MET A 1 167 ? 12.695 10.777 4.152 1.00 56.72 167 MET A C 1
ATOM 1316 O O . MET A 1 167 ? 13.062 11.653 3.366 1.00 56.72 167 MET A O 1
ATOM 1320 N N . LEU A 1 168 ? 11.752 9.888 3.798 1.00 68.12 168 LEU A N 1
ATOM 1321 C CA . LEU A 1 168 ? 11.008 10.066 2.546 1.00 68.12 168 LEU A CA 1
ATOM 1322 C C . LEU A 1 168 ? 10.010 11.208 2.723 1.00 68.12 168 LEU A C 1
ATOM 1324 O O . LEU A 1 168 ? 8.904 11.036 3.231 1.00 68.12 168 LEU A O 1
ATOM 1328 N N . ASP A 1 169 ? 10.415 12.391 2.293 1.00 79.06 169 ASP A N 1
ATOM 1329 C CA . ASP A 1 169 ? 9.496 13.505 2.196 1.00 79.06 169 ASP A CA 1
ATOM 1330 C C . ASP A 1 169 ? 8.537 13.269 1.002 1.00 79.06 169 ASP A C 1
ATOM 1332 O O . ASP A 1 169 ? 8.888 13.265 -0.179 1.00 79.06 169 ASP A O 1
ATOM 1336 N N . VAL A 1 170 ? 7.294 12.959 1.343 1.00 85.88 170 VAL A N 1
ATOM 1337 C CA . VAL A 1 170 ? 6.205 12.737 0.384 1.00 85.88 170 VAL A CA 1
ATOM 1338 C C . VAL A 1 170 ? 5.364 14.001 0.198 1.00 85.88 170 VAL A C 1
ATOM 1340 O O . VAL A 1 170 ? 4.228 13.934 -0.272 1.00 85.88 170 VAL A O 1
ATOM 1343 N N . SER A 1 171 ? 5.899 15.170 0.572 1.00 84.62 171 SER A N 1
ATOM 1344 C CA . SER A 1 171 ? 5.225 16.447 0.346 1.00 84.62 171 SER A CA 1
ATOM 1345 C C . SER A 1 171 ? 5.002 16.661 -1.147 1.00 84.62 171 SER A C 1
ATOM 1347 O O . SER A 1 171 ? 5.895 16.464 -1.968 1.00 84.62 171 SER A O 1
ATOM 1349 N N . GLY A 1 172 ? 3.785 17.064 -1.505 1.00 85.06 172 GLY A N 1
ATOM 1350 C CA . GLY A 1 172 ? 3.403 17.293 -2.900 1.00 85.06 172 GLY A CA 1
ATOM 1351 C C . GLY A 1 172 ? 3.004 16.036 -3.674 1.00 85.06 172 GLY A C 1
ATOM 1352 O O . GLY A 1 172 ? 2.658 16.151 -4.849 1.00 85.06 172 GLY A O 1
ATOM 1353 N N . LEU A 1 173 ? 2.997 14.856 -3.047 1.00 91.12 173 LEU A N 1
ATOM 1354 C CA . LEU A 1 173 ? 2.407 13.666 -3.649 1.00 91.12 173 LEU A CA 1
ATOM 1355 C C . LEU A 1 173 ? 0.870 13.806 -3.686 1.00 91.12 173 LEU A C 1
ATOM 1357 O O . LEU A 1 173 ? 0.207 13.915 -2.654 1.00 91.12 173 LEU A O 1
ATOM 1361 N N . GLN A 1 174 ? 0.306 13.815 -4.891 1.00 90.81 174 GLN A N 1
ATOM 1362 C CA . GLN A 1 174 ? -1.121 13.939 -5.176 1.00 90.81 174 GLN A CA 1
ATOM 1363 C C . GLN A 1 174 ? -1.537 12.870 -6.187 1.00 90.81 174 GLN A C 1
ATOM 1365 O O . GLN A 1 174 ? -1.289 13.002 -7.385 1.00 90.81 174 GLN A O 1
ATOM 1370 N N . VAL A 1 175 ? -2.219 11.823 -5.717 1.00 94.00 175 VAL A N 1
ATOM 1371 C CA . VAL A 1 175 ? -2.656 10.711 -6.564 1.00 94.00 175 VAL A CA 1
ATOM 1372 C C . VAL A 1 175 ? -4.178 10.739 -6.686 1.00 94.00 175 VAL A C 1
ATOM 1374 O O . VAL A 1 175 ? -4.918 10.282 -5.823 1.00 94.00 175 VAL A O 1
ATOM 1377 N N . ARG A 1 176 ? -4.675 11.274 -7.803 1.00 92.38 176 ARG A N 1
ATOM 1378 C CA . ARG A 1 176 ? -6.104 11.609 -7.976 1.00 92.38 176 ARG A CA 1
ATOM 1379 C C . ARG A 1 176 ? -7.074 10.435 -7.813 1.00 92.38 176 ARG A C 1
ATOM 1381 O O . ARG A 1 176 ? -8.236 10.659 -7.489 1.00 92.38 176 ARG A O 1
ATOM 1388 N N . ASN A 1 177 ? -6.629 9.215 -8.098 1.00 96.25 177 ASN A N 1
ATOM 1389 C CA . ASN A 1 177 ? -7.467 8.015 -8.111 1.00 96.25 177 ASN A CA 1
ATOM 1390 C C . ASN A 1 177 ? -7.109 7.011 -7.014 1.00 96.25 177 ASN A C 1
ATOM 1392 O O . ASN A 1 177 ? -7.580 5.876 -7.061 1.00 96.25 177 ASN A O 1
ATOM 1396 N N . LEU A 1 178 ? -6.328 7.432 -6.016 1.00 97.25 178 LEU A N 1
ATOM 1397 C CA . LEU A 1 178 ? -5.893 6.539 -4.958 1.00 97.25 178 LEU A CA 1
ATOM 1398 C C . LEU A 1 178 ? -7.075 6.090 -4.094 1.00 97.25 178 LEU A C 1
ATOM 1400 O O . LEU A 1 178 ? -7.749 6.908 -3.470 1.00 97.25 178 LEU A O 1
ATOM 1404 N N . ARG A 1 179 ? -7.296 4.777 -4.060 1.00 97.62 179 ARG A N 1
ATOM 1405 C CA . ARG A 1 179 ? -8.313 4.089 -3.257 1.00 97.62 179 ARG A CA 1
ATOM 1406 C C . ARG A 1 179 ? -7.710 3.408 -2.042 1.00 97.62 179 ARG A C 1
ATOM 1408 O O . ARG A 1 179 ? -8.359 3.349 -1.003 1.00 97.62 179 ARG A O 1
ATOM 1415 N N . LYS A 1 180 ? -6.472 2.927 -2.152 1.00 98.06 180 LYS A N 1
ATOM 1416 C CA . LYS A 1 180 ? -5.765 2.251 -1.067 1.00 98.06 180 LYS A CA 1
ATOM 1417 C C . LYS A 1 180 ? -4.391 2.858 -0.847 1.00 98.06 180 LYS A C 1
ATOM 1419 O O . LYS A 1 180 ? -3.599 2.963 -1.781 1.00 98.06 180 LYS A O 1
ATOM 1424 N N . LEU A 1 181 ? -4.106 3.218 0.398 1.00 97.12 181 LEU A N 1
ATOM 1425 C CA . LEU A 1 181 ? -2.809 3.722 0.823 1.00 97.12 181 LEU A CA 1
ATOM 1426 C C . LEU A 1 181 ? -2.297 2.866 1.973 1.00 97.12 181 LEU A C 1
ATOM 1428 O O . LEU A 1 181 ? -2.924 2.803 3.029 1.00 97.12 181 LEU A O 1
ATOM 1432 N N . THR A 1 182 ? -1.138 2.255 1.770 1.00 96.44 182 THR A N 1
ATOM 1433 C CA . THR A 1 182 ? -0.403 1.527 2.796 1.00 96.44 182 THR A CA 1
ATOM 1434 C C . THR A 1 182 ? 0.883 2.274 3.109 1.00 96.44 182 THR A C 1
ATOM 1436 O O . THR A 1 182 ? 1.740 2.437 2.245 1.00 96.44 182 THR A O 1
ATOM 1439 N N . LEU A 1 183 ? 1.025 2.731 4.348 1.00 94.25 183 LEU A N 1
ATOM 1440 C CA . LEU A 1 183 ? 2.240 3.347 4.864 1.00 94.25 183 LEU A CA 1
ATOM 1441 C C . LEU A 1 183 ? 2.854 2.391 5.878 1.00 94.25 183 LEU A C 1
ATOM 1443 O O . LEU A 1 183 ? 2.234 2.094 6.897 1.00 94.25 183 LEU A O 1
ATOM 1447 N N . LYS A 1 184 ? 4.064 1.910 5.605 1.00 92.00 184 LYS A N 1
ATOM 1448 C CA . LYS A 1 184 ? 4.821 1.061 6.524 1.00 92.00 184 LYS A CA 1
ATOM 1449 C C . LYS A 1 184 ? 5.956 1.885 7.104 1.00 92.00 184 LYS A C 1
ATOM 1451 O O . LYS A 1 184 ? 6.806 2.383 6.369 1.00 92.00 184 LYS A O 1
ATOM 1456 N N . LEU A 1 185 ? 5.948 2.059 8.418 1.00 87.44 185 LEU A N 1
ATOM 1457 C CA . LEU A 1 185 ? 7.058 2.643 9.156 1.00 87.44 185 LEU A CA 1
ATOM 1458 C C . LEU A 1 185 ? 7.745 1.521 9.912 1.00 87.44 185 LEU A C 1
ATOM 1460 O O . LEU A 1 185 ? 7.272 1.131 10.970 1.00 87.44 185 LEU A O 1
ATOM 1464 N N . ASN A 1 186 ? 8.861 1.025 9.388 1.00 78.81 186 ASN A N 1
ATOM 1465 C CA . ASN A 1 186 ? 9.658 -0.009 10.040 1.00 78.81 186 ASN A CA 1
ATOM 1466 C C . ASN A 1 186 ? 10.776 0.634 10.880 1.00 78.81 186 ASN A C 1
ATOM 1468 O O . ASN A 1 186 ? 11.845 0.948 10.350 1.00 78.81 186 ASN A O 1
ATOM 1472 N N . PRO A 1 187 ? 10.565 0.890 12.184 1.00 66.00 187 PRO A N 1
ATOM 1473 C CA . PRO A 1 187 ? 11.653 1.253 13.075 1.00 66.00 187 PRO A CA 1
ATOM 1474 C C . PRO A 1 187 ? 12.685 0.113 13.135 1.00 66.00 187 PRO A C 1
ATOM 1476 O O . PRO A 1 187 ? 12.367 -0.981 13.584 1.00 66.00 187 PRO A O 1
ATOM 1479 N N . LYS A 1 188 ? 13.948 0.346 12.744 1.00 62.78 188 LYS A N 1
ATOM 1480 C CA . LYS A 1 188 ? 15.053 -0.553 13.150 1.00 62.78 188 LYS A CA 1
ATOM 1481 C C . LYS A 1 188 ? 15.124 -0.680 14.697 1.00 62.78 188 LYS A C 1
ATOM 1483 O O . LYS A 1 188 ? 14.540 0.118 15.409 1.00 62.78 188 LYS A O 1
ATOM 1488 N N . PRO A 1 189 ? 15.856 -1.621 15.292 1.00 53.81 189 PRO A N 1
ATOM 1489 C CA . PRO A 1 189 ? 15.983 -1.678 16.757 1.00 53.81 189 PRO A CA 1
ATOM 1490 C C . PRO A 1 189 ? 16.743 -0.478 17.369 1.00 53.81 189 PRO A C 1
ATOM 1492 O O . PRO A 1 189 ? 16.385 -0.000 18.444 1.00 53.81 189 PRO A O 1
ATOM 1495 N N . ASP A 1 190 ? 17.733 0.075 16.655 1.00 59.50 190 ASP A N 1
ATOM 1496 C CA . ASP A 1 190 ? 18.720 1.005 17.239 1.00 59.50 190 ASP A CA 1
ATOM 1497 C C . ASP A 1 190 ? 18.465 2.509 16.990 1.00 59.50 190 ASP A C 1
ATOM 1499 O O . ASP A 1 190 ? 19.235 3.362 17.432 1.00 59.50 190 ASP A O 1
ATOM 1503 N N . TRP A 1 191 ? 17.371 2.906 16.325 1.00 54.34 191 TRP A N 1
ATOM 1504 C CA . TRP A 1 191 ? 17.143 4.328 15.973 1.00 54.34 191 TRP A CA 1
ATOM 1505 C C . TRP A 1 191 ? 16.782 5.229 17.150 1.00 54.34 191 TRP A C 1
ATOM 1507 O O . TRP A 1 191 ? 16.743 6.445 16.960 1.00 54.34 191 TRP A O 1
ATOM 1517 N N . ARG A 1 192 ? 16.501 4.696 18.350 1.00 54.75 192 ARG A N 1
ATOM 1518 C CA . ARG A 1 192 ? 16.228 5.542 19.530 1.00 54.75 192 ARG A CA 1
ATOM 1519 C C . ARG A 1 192 ? 17.381 6.519 19.813 1.00 54.75 192 ARG A C 1
ATOM 1521 O O . ARG A 1 192 ? 17.162 7.517 20.489 1.00 54.75 192 ARG A O 1
ATOM 1528 N N . ALA A 1 193 ? 18.569 6.256 19.262 1.00 57.94 193 ALA A N 1
ATOM 1529 C CA . ALA A 1 193 ? 19.749 7.102 19.372 1.00 57.94 193 ALA A CA 1
ATOM 1530 C C . ALA A 1 193 ? 19.885 8.199 18.294 1.00 57.94 193 ALA A C 1
ATOM 1532 O O . ALA A 1 193 ? 20.698 9.098 18.486 1.00 57.94 193 ALA A O 1
ATOM 1533 N N . VAL A 1 194 ? 19.132 8.171 17.182 1.00 58.75 194 VAL A N 1
ATOM 1534 C CA . VAL A 1 194 ? 19.261 9.189 16.119 1.00 58.75 194 VAL A CA 1
ATOM 1535 C C . VAL A 1 194 ? 18.275 10.335 16.383 1.00 58.75 194 VAL A C 1
ATOM 1537 O O . VAL A 1 194 ? 17.061 10.116 16.293 1.00 58.75 194 VAL A O 1
ATOM 1540 N N . PRO A 1 195 ? 18.749 11.558 16.697 1.00 57.34 195 PRO A N 1
ATOM 1541 C CA . PRO A 1 195 ? 17.878 12.712 16.875 1.00 57.34 195 PRO A CA 1
ATOM 1542 C C . PRO A 1 195 ? 17.112 12.978 15.580 1.00 57.34 195 PRO A C 1
ATOM 1544 O O . PRO A 1 195 ? 17.698 13.029 14.499 1.00 57.34 195 PRO A O 1
ATOM 1547 N N . LEU A 1 196 ? 15.795 13.154 15.679 1.00 55.69 196 LEU A N 1
ATOM 1548 C CA . LEU A 1 196 ? 14.994 13.586 14.536 1.00 55.69 196 LEU A CA 1
ATOM 1549 C C . LEU A 1 196 ? 15.505 14.955 14.048 1.00 55.69 196 LEU A C 1
ATOM 1551 O O . LEU A 1 196 ? 15.833 15.802 14.887 1.00 55.69 196 LEU A O 1
ATOM 1555 N N . PRO A 1 197 ? 15.561 15.203 12.726 1.00 54.09 197 PRO A N 1
ATOM 1556 C CA . PRO A 1 197 ? 15.922 16.516 12.204 1.00 54.09 197 PRO A CA 1
ATOM 1557 C C . PRO A 1 197 ? 14.966 17.570 12.781 1.00 54.09 197 PRO A C 1
ATOM 1559 O O . PRO A 1 197 ? 13.761 17.527 12.546 1.00 54.09 197 PRO A O 1
ATOM 1562 N N . GLN A 1 198 ? 15.505 18.503 13.572 1.00 52.03 198 GLN A N 1
ATOM 1563 C CA . GLN A 1 198 ? 14.716 19.485 14.331 1.00 52.03 198 GLN A CA 1
ATOM 1564 C C . GLN A 1 198 ? 14.076 20.577 13.452 1.00 52.03 198 GLN A C 1
ATOM 1566 O O . GLN A 1 198 ? 13.290 21.379 13.946 1.00 52.03 198 GLN A O 1
ATOM 1571 N N . THR A 1 199 ? 14.408 20.629 12.159 1.00 46.56 199 THR A N 1
ATOM 1572 C CA . THR A 1 199 ? 14.087 21.750 11.259 1.00 46.56 199 THR A CA 1
ATOM 1573 C C . THR A 1 199 ? 13.057 21.426 10.170 1.00 46.56 199 THR A C 1
ATOM 1575 O O . THR A 1 199 ? 12.768 22.282 9.338 1.00 46.56 199 THR A O 1
ATOM 1578 N N . GLY A 1 200 ? 12.470 20.225 10.168 1.00 59.84 200 GLY A N 1
ATOM 1579 C CA . GLY A 1 200 ? 11.448 19.815 9.198 1.00 59.84 200 GLY A CA 1
ATOM 1580 C C . GLY A 1 200 ? 10.035 19.791 9.777 1.00 59.84 200 GLY A C 1
ATOM 1581 O O . GLY A 1 200 ? 9.841 19.605 10.979 1.00 59.84 200 GLY A O 1
ATOM 1582 N N . THR A 1 201 ? 9.024 19.926 8.912 1.00 62.75 201 THR A N 1
ATOM 1583 C CA . THR A 1 201 ? 7.651 19.540 9.261 1.00 62.75 201 THR A CA 1
ATOM 1584 C C . THR A 1 201 ? 7.686 18.100 9.793 1.00 62.75 201 THR A C 1
ATOM 1586 O O . THR A 1 201 ? 8.315 17.253 9.154 1.00 62.75 201 THR A O 1
ATOM 1589 N N . PRO A 1 202 ? 7.071 17.790 10.952 1.00 80.69 202 PRO A N 1
ATOM 1590 C CA . PRO A 1 202 ? 7.111 16.438 11.493 1.00 80.69 202 PRO A CA 1
ATOM 1591 C C . PRO A 1 202 ? 6.643 15.434 10.438 1.00 80.69 202 PRO A C 1
ATOM 1593 O O . PRO A 1 202 ? 5.616 15.657 9.806 1.00 80.69 202 PRO A O 1
ATOM 1596 N N . VAL A 1 203 ? 7.362 14.325 10.260 1.00 82.25 203 VAL A N 1
ATOM 1597 C CA . VAL A 1 203 ? 7.074 13.292 9.242 1.00 82.25 203 VAL A CA 1
ATOM 1598 C C . VAL A 1 203 ? 5.591 12.881 9.235 1.00 82.25 203 VAL A C 1
ATOM 1600 O O . VAL A 1 203 ? 4.962 12.760 8.186 1.00 82.25 203 VAL A O 1
ATOM 1603 N N . TYR A 1 204 ? 4.992 12.773 10.422 1.00 87.06 204 TYR A N 1
ATOM 1604 C CA . TYR A 1 204 ? 3.570 12.477 10.602 1.00 87.06 204 TYR A CA 1
ATOM 1605 C C . TYR A 1 204 ? 2.629 13.544 10.027 1.00 87.06 204 TYR A C 1
ATOM 1607 O O . TYR A 1 204 ? 1.560 13.208 9.532 1.00 87.06 204 TYR A O 1
ATOM 1615 N N . GLN A 1 205 ? 3.008 14.823 10.055 1.00 89.56 205 GLN A N 1
ATOM 1616 C CA . GLN A 1 205 ? 2.238 15.890 9.418 1.00 89.56 205 GLN A CA 1
ATOM 1617 C C . GLN A 1 205 ? 2.265 15.740 7.898 1.00 89.56 205 GLN A C 1
ATOM 1619 O O . GLN A 1 205 ? 1.229 15.901 7.260 1.00 89.56 205 GLN A O 1
ATOM 1624 N N . THR A 1 206 ? 3.414 15.390 7.317 1.00 88.81 206 THR A N 1
ATOM 1625 C CA . THR A 1 206 ? 3.517 15.120 5.879 1.00 88.81 206 THR A CA 1
ATOM 1626 C C . THR A 1 206 ? 2.628 13.942 5.479 1.00 88.81 206 THR A C 1
ATOM 1628 O O . THR A 1 206 ? 1.911 14.034 4.486 1.00 88.81 206 THR A O 1
ATOM 1631 N N . PHE A 1 207 ? 2.581 12.875 6.283 1.00 91.12 207 PHE A N 1
ATOM 1632 C CA . PHE A 1 207 ? 1.669 11.751 6.040 1.00 91.12 207 PHE A CA 1
ATOM 1633 C C . PHE A 1 207 ? 0.201 12.113 6.219 1.00 91.12 207 PHE A C 1
ATOM 1635 O O . PHE A 1 207 ? -0.616 11.741 5.384 1.00 91.12 207 PHE A O 1
ATOM 1642 N N . ALA A 1 208 ? -0.145 12.870 7.258 1.00 93.12 208 ALA A N 1
ATOM 1643 C CA . ALA A 1 208 ? -1.512 13.337 7.437 1.00 93.12 208 ALA A CA 1
ATOM 1644 C C . ALA A 1 208 ? -1.951 14.214 6.255 1.00 93.12 208 ALA A C 1
ATOM 1646 O O . ALA A 1 208 ? -3.033 14.015 5.715 1.00 93.12 208 ALA A O 1
ATOM 1647 N N . ASN A 1 209 ? -1.087 15.120 5.789 1.00 91.69 209 ASN A N 1
ATOM 1648 C CA . ASN A 1 209 ? -1.349 15.946 4.612 1.00 91.69 209 ASN A CA 1
ATOM 1649 C C . ASN A 1 209 ? -1.502 15.096 3.344 1.00 91.69 209 ASN A C 1
ATOM 1651 O O . ASN A 1 209 ? -2.398 15.361 2.547 1.00 91.69 209 ASN A O 1
ATOM 1655 N N . LEU A 1 210 ? -0.665 14.065 3.172 1.00 91.94 210 LEU A N 1
ATOM 1656 C CA . LEU A 1 210 ? -0.793 13.111 2.073 1.00 91.94 210 LEU A CA 1
ATOM 1657 C C . LEU A 1 210 ? -2.163 12.430 2.109 1.00 91.94 210 LEU A C 1
ATOM 1659 O O . LEU A 1 210 ? -2.854 12.445 1.097 1.00 91.94 210 LEU A O 1
ATOM 1663 N N . ILE A 1 211 ? -2.567 11.879 3.256 1.00 94.50 211 ILE A N 1
ATOM 1664 C CA . ILE A 1 211 ? -3.856 11.193 3.434 1.00 94.50 211 ILE A CA 1
ATOM 1665 C C . ILE A 1 211 ? -5.019 12.149 3.139 1.00 94.50 211 ILE A C 1
ATOM 1667 O O . ILE A 1 211 ? -5.900 11.821 2.350 1.00 94.50 211 ILE A O 1
ATOM 1671 N N . LEU A 1 212 ? -4.991 13.356 3.710 1.00 93.50 212 LEU A N 1
ATOM 1672 C CA . LEU A 1 212 ? -6.033 14.372 3.524 1.00 93.50 212 LEU A CA 1
ATOM 1673 C C . LEU A 1 212 ? -6.129 14.884 2.082 1.00 93.50 212 LEU A C 1
ATOM 1675 O O . LEU A 1 212 ? -7.197 15.322 1.660 1.00 93.50 212 LEU A O 1
ATOM 1679 N N . ALA A 1 213 ? -5.038 14.827 1.315 1.00 92.06 213 ALA A N 1
ATOM 1680 C CA . ALA A 1 213 ? -5.051 15.184 -0.099 1.00 92.06 213 ALA A CA 1
ATOM 1681 C C . ALA A 1 213 ? -5.759 14.135 -0.981 1.00 92.06 213 ALA A C 1
ATOM 1683 O O . ALA A 1 213 ? -6.094 14.443 -2.127 1.00 92.06 213 ALA A O 1
ATOM 1684 N N . GLN A 1 214 ? -6.016 12.919 -0.476 1.00 93.19 214 GLN A N 1
ATOM 1685 C CA . GLN A 1 214 ? -6.662 11.852 -1.244 1.00 93.19 214 GLN A CA 1
ATOM 1686 C C . GLN A 1 214 ? -8.179 11.847 -1.010 1.00 93.19 214 GLN A C 1
ATOM 1688 O O . GLN A 1 214 ? -8.686 11.326 -0.020 1.00 93.19 214 GLN A O 1
ATOM 1693 N N . ASN A 1 215 ? -8.937 12.388 -1.962 1.00 90.75 215 ASN A N 1
ATOM 1694 C CA . ASN A 1 215 ? -10.400 12.487 -1.874 1.00 90.75 215 ASN A CA 1
ATOM 1695 C C . ASN A 1 215 ? -11.157 11.172 -2.154 1.00 90.75 215 ASN A C 1
ATOM 1697 O O . ASN A 1 215 ? -12.360 11.105 -1.917 1.00 90.75 215 ASN A O 1
ATOM 1701 N N . ARG A 1 216 ? -10.481 10.151 -2.693 1.00 95.12 216 ARG A N 1
ATOM 1702 C CA . ARG A 1 216 ? -11.062 8.849 -3.079 1.00 95.12 216 ARG A CA 1
ATOM 1703 C C . ARG A 1 216 ? -10.561 7.681 -2.235 1.00 95.12 216 ARG A C 1
ATOM 1705 O O . ARG A 1 216 ? -10.874 6.532 -2.539 1.00 95.12 216 ARG A O 1
ATOM 1712 N N . LEU A 1 217 ? -9.781 7.973 -1.201 1.00 96.19 217 LEU A N 1
ATOM 1713 C CA . LEU A 1 217 ? -9.137 6.960 -0.389 1.00 96.19 217 LEU A CA 1
ATOM 1714 C C . LEU A 1 217 ? -10.186 6.232 0.466 1.00 96.19 217 LEU A C 1
ATOM 1716 O O . LEU A 1 217 ? -10.808 6.825 1.342 1.00 96.19 217 LEU A O 1
ATOM 1720 N N . SER A 1 218 ? -10.381 4.946 0.181 1.00 97.06 218 SER A N 1
ATOM 1721 C CA . SER A 1 218 ? -11.331 4.056 0.852 1.00 97.06 218 SER A CA 1
ATOM 1722 C C . SER A 1 218 ? -10.650 3.131 1.861 1.00 97.06 218 SER A C 1
ATOM 1724 O O . SER A 1 218 ? -11.269 2.765 2.854 1.00 97.06 218 SER A O 1
ATOM 1726 N N . ALA A 1 219 ? -9.383 2.779 1.634 1.00 98.12 219 ALA A N 1
ATOM 1727 C CA . ALA A 1 219 ? -8.607 1.887 2.488 1.00 98.12 219 ALA A CA 1
ATOM 1728 C C . ALA A 1 219 ? -7.312 2.558 2.966 1.00 98.12 219 ALA A C 1
ATOM 1730 O O . ALA A 1 219 ? -6.491 2.994 2.154 1.00 98.12 219 ALA A O 1
ATOM 1731 N N . LEU A 1 220 ? -7.118 2.620 4.283 1.00 97.56 220 LEU A N 1
ATOM 1732 C CA . LEU A 1 220 ? -5.937 3.198 4.923 1.00 97.56 220 LEU A CA 1
ATOM 1733 C C . LEU A 1 220 ? -5.242 2.157 5.801 1.00 97.56 220 LEU A C 1
ATOM 1735 O O . LEU A 1 220 ? -5.794 1.685 6.793 1.00 97.56 220 LEU A O 1
ATOM 1739 N N . HIS A 1 221 ? -4.019 1.791 5.436 1.00 97.31 221 HIS A N 1
ATOM 1740 C CA . HIS A 1 221 ? -3.215 0.805 6.152 1.00 97.31 221 HIS A CA 1
ATOM 1741 C C . HIS A 1 221 ? -1.981 1.498 6.731 1.00 97.31 221 HIS A C 1
ATOM 1743 O O . HIS A 1 221 ? -1.120 1.953 5.984 1.00 97.31 221 HIS A O 1
ATOM 1749 N N . LEU A 1 222 ? -1.891 1.591 8.053 1.00 95.19 222 LEU A N 1
ATOM 1750 C CA . LEU A 1 222 ? -0.754 2.169 8.768 1.00 95.19 222 LEU A CA 1
ATOM 1751 C C . LEU A 1 222 ? -0.018 1.057 9.522 1.00 95.19 222 LEU A C 1
ATOM 1753 O O . LEU A 1 222 ? -0.432 0.630 10.596 1.00 95.19 222 LEU A O 1
ATOM 1757 N N . GLU A 1 223 ? 1.062 0.547 8.941 1.00 92.75 223 GLU A N 1
ATOM 1758 C CA . GLU A 1 223 ? 1.799 -0.602 9.473 1.00 92.75 223 GLU A CA 1
ATOM 1759 C C . GLU A 1 223 ? 3.141 -0.206 10.106 1.00 92.75 223 GLU A C 1
ATOM 1761 O O . GLU A 1 223 ? 3.720 0.842 9.809 1.00 92.75 223 GLU A O 1
ATOM 1766 N N . GLY A 1 224 ? 3.650 -1.107 10.948 1.00 87.06 224 GLY A N 1
ATOM 1767 C CA . GLY A 1 224 ? 4.921 -0.998 11.663 1.00 87.06 224 GLY A CA 1
ATOM 1768 C C . GLY A 1 224 ? 4.782 -0.473 13.095 1.00 87.06 224 GLY A C 1
ATOM 1769 O O . GLY A 1 224 ? 3.684 -0.125 13.526 1.00 87.06 224 GLY A O 1
ATOM 1770 N N . ASP A 1 225 ? 5.888 -0.439 13.844 1.00 79.19 225 ASP A N 1
ATOM 1771 C CA . ASP A 1 225 ? 5.865 -0.179 15.300 1.00 79.19 225 ASP A CA 1
ATOM 1772 C C . ASP A 1 225 ? 5.924 1.318 15.652 1.00 79.19 225 ASP A C 1
ATOM 1774 O O . ASP A 1 225 ? 6.169 1.705 16.796 1.00 79.19 225 ASP A O 1
ATOM 1778 N N . ALA A 1 226 ? 5.760 2.192 14.658 1.00 78.88 226 ALA A N 1
ATOM 1779 C CA . ALA A 1 226 ? 5.712 3.628 14.883 1.00 78.88 226 ALA A CA 1
ATOM 1780 C C . ALA A 1 226 ? 4.368 4.057 15.489 1.00 78.88 226 ALA A C 1
ATOM 1782 O O . ALA A 1 226 ? 3.303 3.551 15.138 1.00 78.88 226 ALA A O 1
ATOM 1783 N N . GLU A 1 227 ? 4.412 5.057 16.368 1.00 82.81 227 GLU A N 1
ATOM 1784 C CA . GLU A 1 227 ? 3.209 5.642 16.947 1.00 82.81 227 GLU A CA 1
ATOM 1785 C C . GLU A 1 227 ? 2.535 6.597 15.945 1.00 82.81 227 GLU A C 1
ATOM 1787 O O . GLU A 1 227 ? 3.029 7.688 15.652 1.00 82.81 227 GLU A O 1
ATOM 1792 N N . TRP A 1 228 ? 1.366 6.204 15.434 1.00 91.31 228 TRP A N 1
ATOM 1793 C CA . TRP A 1 228 ? 0.585 6.984 14.465 1.00 91.31 228 TRP A CA 1
ATOM 1794 C C . TRP A 1 228 ? -0.336 8.044 15.106 1.00 91.31 228 TRP A C 1
ATOM 1796 O O . TRP A 1 228 ? -1.098 8.707 14.401 1.00 91.31 228 TRP A O 1
ATOM 1806 N N . SER A 1 229 ? -0.261 8.263 16.426 1.00 92.19 229 SER A N 1
ATOM 1807 C CA . SER A 1 229 ? -1.146 9.164 17.192 1.00 92.19 229 SER A CA 1
ATOM 1808 C C . SER A 1 229 ? -1.224 10.584 16.628 1.00 92.19 229 SER A C 1
ATOM 1810 O O . SER A 1 229 ? -2.300 11.183 16.565 1.00 92.19 229 SER A O 1
ATOM 1812 N N . ALA A 1 230 ? -0.095 11.134 16.168 1.00 92.19 230 ALA A N 1
ATOM 1813 C CA . ALA A 1 230 ? -0.072 12.454 15.544 1.00 92.19 230 ALA A CA 1
ATOM 1814 C C . ALA A 1 230 ? -0.902 12.499 14.250 1.00 92.19 230 ALA A C 1
ATOM 1816 O O . ALA A 1 230 ? -1.633 13.467 14.046 1.00 92.19 230 ALA A O 1
ATOM 1817 N N . VAL A 1 231 ? -0.843 11.447 13.425 1.00 93.94 231 VAL A N 1
ATOM 1818 C CA . VAL A 1 231 ? -1.639 11.336 12.193 1.00 93.94 231 VAL A CA 1
ATOM 1819 C C . VAL A 1 231 ? -3.123 11.289 12.537 1.00 93.94 231 VAL A C 1
ATOM 1821 O O . VAL A 1 231 ? -3.879 12.125 12.050 1.00 93.94 231 VAL A O 1
ATOM 1824 N N . TRP A 1 232 ? -3.532 10.403 13.449 1.00 95.88 232 TRP A N 1
ATOM 1825 C CA . TRP A 1 232 ? -4.934 10.279 13.867 1.00 95.88 232 TRP A CA 1
ATOM 1826 C C . TRP A 1 232 ? -5.504 11.582 14.429 1.00 95.88 232 TRP A C 1
ATOM 1828 O O . TRP A 1 232 ? -6.610 11.992 14.075 1.00 95.88 232 TRP A O 1
ATOM 1838 N N . ARG A 1 233 ? -4.724 12.295 15.249 1.00 95.38 233 ARG A N 1
ATOM 1839 C CA . ARG A 1 233 ? -5.117 13.596 15.801 1.00 95.38 233 ARG A CA 1
ATOM 1840 C C . ARG A 1 233 ? -5.353 14.650 14.715 1.00 95.38 233 ARG A C 1
ATOM 1842 O O . ARG A 1 233 ? -6.307 15.415 14.846 1.00 95.38 233 ARG A O 1
ATOM 1849 N N . ILE A 1 234 ? -4.515 14.688 13.675 1.00 94.81 234 ILE A N 1
ATOM 1850 C CA . ILE A 1 234 ? -4.655 15.617 12.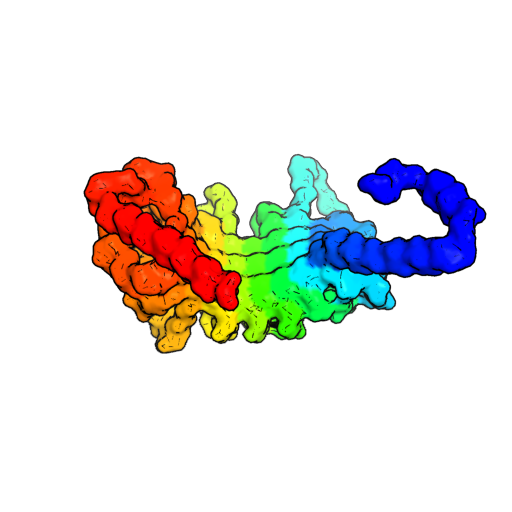538 1.00 94.81 234 ILE A CA 1
ATOM 1851 C C . ILE A 1 234 ? -5.849 15.230 11.655 1.00 94.81 234 ILE A C 1
ATOM 1853 O O . ILE A 1 234 ? -6.630 16.096 11.258 1.00 94.81 234 ILE A O 1
ATOM 1857 N N . LEU A 1 235 ? -6.027 13.936 11.370 1.00 94.88 235 LEU A N 1
ATOM 1858 C CA . LEU A 1 235 ? -7.169 13.450 10.590 1.00 94.88 235 LEU A CA 1
ATOM 1859 C C . LEU A 1 235 ? -8.494 13.800 11.276 1.00 94.88 235 LEU A C 1
ATOM 1861 O O . LEU A 1 235 ? -9.395 14.331 10.632 1.00 94.88 235 LEU A O 1
ATOM 1865 N N . ARG A 1 236 ? -8.573 13.605 12.598 1.00 95.12 236 ARG A N 1
ATOM 1866 C CA . ARG A 1 236 ? -9.749 13.949 13.409 1.00 95.12 236 ARG A CA 1
ATOM 1867 C C . ARG A 1 236 ? -10.048 15.450 13.438 1.00 95.12 236 ARG A C 1
ATOM 1869 O O . ARG A 1 236 ? -11.211 15.837 13.451 1.00 95.12 236 ARG A O 1
ATOM 1876 N N . SER A 1 237 ? -9.028 16.307 13.515 1.00 94.50 237 SER A N 1
ATOM 1877 C CA . SER A 1 237 ? -9.236 17.760 13.633 1.00 94.50 237 SER A CA 1
ATOM 1878 C C . SER A 1 237 ? -9.644 18.427 12.317 1.00 94.50 237 SER A C 1
ATOM 1880 O O . SER A 1 237 ? -10.098 19.575 12.320 1.00 94.50 237 SER A O 1
ATOM 1882 N N . THR A 1 238 ? -9.498 17.732 11.190 1.00 92.31 238 THR A N 1
ATOM 1883 C CA . THR A 1 238 ? -9.791 18.287 9.871 1.00 92.31 238 THR A CA 1
ATOM 1884 C C . THR A 1 238 ? -11.291 18.202 9.577 1.00 92.31 238 THR A C 1
ATOM 1886 O O . THR A 1 238 ? -11.888 17.133 9.633 1.00 92.31 238 THR A O 1
ATOM 1889 N N . ARG A 1 239 ? -11.920 19.341 9.234 1.00 74.38 239 ARG A N 1
ATOM 1890 C CA . ARG A 1 239 ? -13.384 19.455 9.014 1.00 74.38 239 ARG A CA 1
ATOM 1891 C C . ARG A 1 239 ? -13.928 18.502 7.947 1.00 74.38 239 ARG A C 1
ATOM 1893 O O . ARG A 1 239 ? -15.070 18.064 8.036 1.00 74.38 239 ARG A O 1
ATOM 1900 N N . HIS A 1 240 ? -13.106 18.186 6.953 1.00 80.44 240 HIS A N 1
ATOM 1901 C CA . HIS A 1 240 ? -13.368 17.141 5.972 1.00 80.44 240 HIS A CA 1
ATOM 1902 C C . HIS A 1 240 ? -12.691 15.864 6.448 1.00 80.44 240 HIS A C 1
ATOM 1904 O O . HIS A 1 240 ? -11.682 15.450 5.883 1.00 80.44 240 HIS A O 1
ATOM 1910 N N . CYS A 1 241 ? -13.208 15.303 7.544 1.00 71.81 241 CYS A N 1
ATOM 1911 C CA . CYS A 1 241 ? -12.701 14.051 8.081 1.00 71.81 241 CYS A CA 1
ATOM 1912 C C . CYS A 1 241 ? -12.777 13.019 6.955 1.00 71.81 241 CYS A C 1
ATOM 1914 O O . CYS A 1 241 ? -13.864 12.706 6.464 1.00 71.81 241 CYS A O 1
ATOM 1916 N N . MET A 1 242 ? -11.615 12.583 6.479 1.00 87.12 242 MET A N 1
ATOM 1917 C CA . MET A 1 242 ? -11.517 11.465 5.558 1.00 87.12 242 MET A CA 1
ATOM 1918 C C . MET A 1 242 ? -12.072 10.243 6.296 1.00 87.12 242 MET A C 1
ATOM 1920 O O . MET A 1 242 ? -11.660 9.980 7.424 1.00 87.12 242 MET A O 1
ATOM 1924 N N . LYS A 1 243 ? -13.043 9.551 5.693 1.00 92.00 243 LYS A N 1
ATOM 1925 C CA . LYS A 1 243 ? -13.753 8.408 6.287 1.00 92.00 243 LYS A CA 1
ATOM 1926 C C . LYS A 1 243 ? -13.446 7.157 5.464 1.00 92.00 243 LYS A C 1
ATOM 1928 O O . LYS A 1 243 ? -14.189 6.870 4.525 1.00 92.00 243 LYS A O 1
ATOM 1933 N N . PRO A 1 244 ? -12.326 6.468 5.727 1.00 94.19 244 PRO A N 1
ATOM 1934 C CA . PRO A 1 244 ? -12.062 5.193 5.079 1.00 94.19 244 PRO A CA 1
ATOM 1935 C C . PRO A 1 244 ? -13.132 4.178 5.493 1.00 94.19 244 PRO A C 1
ATOM 1937 O O . PRO A 1 244 ? -13.580 4.169 6.639 1.00 94.19 244 PRO A O 1
ATOM 1940 N N . VAL A 1 245 ? -13.495 3.302 4.562 1.00 97.38 245 VAL A N 1
ATOM 1941 C CA . VAL A 1 245 ? -14.313 2.117 4.851 1.00 97.38 245 VAL A CA 1
ATOM 1942 C C . VAL A 1 245 ? -13.450 0.970 5.375 1.00 97.38 245 VAL A C 1
ATOM 1944 O O . VAL A 1 245 ? -13.957 0.093 6.061 1.00 97.38 245 VAL A O 1
ATOM 1947 N N . GLU A 1 246 ? -12.139 0.997 5.118 1.00 98.19 246 GLU A N 1
ATOM 1948 C CA . GLU A 1 246 ? -11.185 -0.005 5.590 1.00 98.19 246 GLU A CA 1
ATOM 1949 C C . GLU A 1 246 ? -10.003 0.646 6.317 1.00 98.19 246 GLU A C 1
ATOM 1951 O O . GLU A 1 246 ? -9.289 1.482 5.756 1.00 98.19 246 GLU A O 1
ATOM 1956 N N . ILE A 1 247 ? -9.755 0.224 7.558 1.00 97.75 247 ILE A N 1
ATOM 1957 C CA . ILE A 1 247 ? -8.577 0.617 8.336 1.00 97.75 247 ILE A CA 1
ATOM 1958 C C . ILE A 1 247 ? -7.805 -0.628 8.761 1.00 97.75 247 ILE A C 1
ATOM 1960 O O . ILE A 1 247 ? -8.362 -1.559 9.338 1.00 97.75 247 ILE A O 1
ATOM 1964 N N . THR A 1 248 ? -6.493 -0.613 8.534 1.00 97.56 248 THR A N 1
ATOM 1965 C CA . THR A 1 248 ? -5.555 -1.578 9.121 1.00 97.56 248 THR A CA 1
ATOM 1966 C C . THR A 1 248 ? -4.486 -0.832 9.903 1.00 97.56 248 THR A C 1
ATOM 1968 O O . THR A 1 248 ? -3.873 0.089 9.369 1.00 97.56 248 THR A O 1
ATOM 1971 N N . THR A 1 249 ? -4.237 -1.222 11.152 1.00 95.69 249 THR A N 1
ATOM 1972 C CA . THR A 1 249 ? -3.140 -0.666 11.955 1.00 95.69 249 THR A CA 1
ATOM 1973 C C . THR A 1 249 ? -2.525 -1.706 12.880 1.00 95.69 249 THR A C 1
ATOM 1975 O O . THR A 1 249 ? -3.200 -2.626 13.348 1.00 95.69 249 THR A O 1
ATOM 1978 N N . ASN A 1 250 ? -1.229 -1.557 13.148 1.00 91.12 250 ASN A N 1
ATOM 1979 C CA . ASN A 1 250 ? -0.518 -2.404 14.104 1.00 91.12 250 ASN A CA 1
ATOM 1980 C C . ASN A 1 250 ? -0.621 -1.864 15.532 1.00 91.12 250 ASN A C 1
ATOM 1982 O O . ASN A 1 250 ? -0.696 -2.651 16.467 1.00 91.12 250 ASN A O 1
ATOM 1986 N N . VAL A 1 251 ? -0.647 -0.538 15.693 1.00 89.44 251 VAL A N 1
ATOM 1987 C CA . VAL A 1 251 ? -0.622 0.133 16.998 1.00 89.44 251 VAL A CA 1
ATOM 1988 C C . VAL A 1 251 ? -1.989 0.743 17.285 1.00 89.44 251 VAL A C 1
ATOM 1990 O O . VAL A 1 251 ? -2.562 1.438 16.437 1.00 89.44 251 VAL A O 1
ATOM 1993 N N . VAL A 1 252 ? -2.501 0.491 18.489 1.00 92.25 252 VAL A N 1
ATOM 1994 C CA . VAL A 1 252 ? -3.775 1.024 18.977 1.00 92.25 252 VAL A CA 1
ATOM 1995 C C . VAL A 1 252 ? -3.504 2.103 20.014 1.00 92.25 252 VAL A C 1
ATOM 1997 O O . VAL A 1 252 ? -2.819 1.865 21.002 1.00 92.25 252 VAL A O 1
ATOM 2000 N N . THR A 1 253 ? -4.050 3.296 19.788 1.00 93.44 253 THR A N 1
ATOM 2001 C CA . THR A 1 253 ? -3.872 4.449 20.679 1.00 93.44 253 THR A CA 1
ATOM 2002 C C . THR A 1 253 ? -5.202 5.143 20.953 1.00 93.44 253 THR A C 1
ATOM 2004 O O . THR A 1 253 ? -6.192 4.941 20.244 1.00 93.44 253 THR A O 1
ATOM 2007 N N . GLN A 1 254 ? -5.233 5.998 21.976 1.00 94.56 254 GLN A N 1
ATOM 2008 C CA . GLN A 1 254 ? -6.429 6.775 22.308 1.00 94.56 254 GLN A CA 1
ATOM 2009 C C . GLN A 1 254 ? -6.822 7.735 21.170 1.00 94.56 254 GLN A C 1
ATOM 2011 O O . GLN A 1 254 ? -8.004 8.027 20.969 1.00 94.56 254 GLN A O 1
ATOM 2016 N N . GLU A 1 255 ? -5.850 8.226 20.402 1.00 95.38 255 GLU A N 1
ATOM 2017 C CA . GLU A 1 255 ? -6.064 9.094 19.246 1.00 95.38 255 GLU A CA 1
ATOM 2018 C C . GLU A 1 255 ? -6.725 8.348 18.088 1.00 95.38 255 GLU A C 1
ATOM 2020 O O . GLU A 1 255 ? -7.632 8.911 17.474 1.00 95.38 255 GLU A O 1
ATOM 2025 N N . LEU A 1 256 ? -6.328 7.095 17.821 1.00 96.06 256 LEU A N 1
ATOM 2026 C CA . LEU A 1 256 ? -7.023 6.233 16.857 1.00 96.06 256 LEU A CA 1
ATOM 2027 C C . LEU A 1 256 ? -8.491 6.089 17.256 1.00 96.06 256 LEU A C 1
ATOM 2029 O O . LEU A 1 256 ? -9.382 6.313 16.448 1.00 96.06 256 LEU A O 1
ATOM 2033 N N . PHE A 1 257 ? -8.750 5.766 18.517 1.00 96.38 257 PHE A N 1
ATOM 2034 C CA . PHE A 1 257 ? -10.104 5.580 19.031 1.00 96.38 257 PHE A CA 1
ATOM 2035 C C . PHE A 1 257 ? -10.947 6.840 18.955 1.00 96.38 257 PHE A C 1
ATOM 2037 O O . PHE A 1 257 ? -12.087 6.806 18.505 1.00 96.38 257 PHE A O 1
ATOM 2044 N N . SER A 1 258 ? -10.354 7.972 19.312 1.00 95.88 258 SER A N 1
ATOM 2045 C CA . SER A 1 258 ? -10.991 9.273 19.157 1.00 95.88 258 SER A CA 1
ATOM 2046 C C . SER A 1 258 ? -11.287 9.626 17.699 1.00 95.88 258 SER A C 1
ATOM 2048 O O . SER A 1 258 ? -12.189 10.416 17.430 1.00 95.88 258 SER A O 1
ATOM 2050 N N . TYR A 1 259 ? -10.485 9.123 16.761 1.00 96.62 259 TYR A N 1
ATOM 2051 C CA . TYR A 1 259 ? -10.720 9.287 15.333 1.00 96.62 259 TYR A CA 1
ATOM 2052 C C . TYR A 1 259 ? -11.845 8.363 14.855 1.00 96.62 259 TYR A C 1
ATOM 2054 O O . TYR A 1 259 ? -12.762 8.851 14.201 1.00 96.62 259 TYR A O 1
ATOM 2062 N N . LEU A 1 260 ? -11.844 7.086 15.244 1.00 96.94 260 LEU A N 1
ATOM 2063 C CA . LEU A 1 260 ? -12.909 6.136 14.905 1.00 96.94 260 LEU A CA 1
ATOM 2064 C C . LEU A 1 260 ? -14.277 6.608 15.419 1.00 96.94 260 LEU A C 1
ATOM 2066 O O . LEU A 1 260 ? -15.222 6.664 14.645 1.00 96.94 260 LEU A O 1
ATOM 2070 N N . THR A 1 261 ? -14.369 7.094 16.662 1.00 95.75 261 THR A N 1
ATOM 2071 C CA . THR A 1 261 ? -15.625 7.649 17.209 1.00 95.75 261 THR A CA 1
ATOM 2072 C C . THR A 1 261 ? -16.097 8.933 16.522 1.00 95.75 261 THR A C 1
ATOM 2074 O O . THR A 1 261 ? -17.241 9.345 16.706 1.00 95.75 261 THR A O 1
ATOM 2077 N N . SER A 1 262 ? -15.243 9.593 15.731 1.00 95.56 262 SER A N 1
ATOM 2078 C CA . SER A 1 262 ? -15.611 10.823 15.018 1.00 95.56 262 SER A CA 1
ATOM 2079 C C . SER A 1 262 ? -16.438 10.576 13.750 1.00 95.56 262 SER A C 1
ATOM 2081 O O . SER A 1 262 ? -16.942 11.534 13.155 1.00 95.56 262 SER A O 1
ATOM 2083 N N . PHE A 1 263 ? -16.591 9.320 13.318 1.00 95.50 263 PHE A N 1
ATOM 2084 C CA . PHE A 1 263 ? -17.401 8.956 12.159 1.00 95.50 263 PHE A CA 1
ATOM 2085 C C . PHE A 1 263 ? -18.066 7.579 12.316 1.00 95.50 263 PHE A C 1
ATOM 2087 O O . PHE A 1 263 ? -17.818 6.850 13.264 1.00 95.50 263 PHE A O 1
ATOM 2094 N N . SER A 1 264 ? -18.937 7.233 11.371 1.00 94.44 264 SER A N 1
ATOM 2095 C CA . SER A 1 264 ? -19.554 5.912 11.211 1.00 94.44 264 SER A CA 1
ATOM 2096 C C . SER A 1 264 ? -19.409 5.461 9.751 1.00 94.44 264 SER A C 1
ATOM 2098 O O . SER A 1 264 ? -18.966 6.251 8.911 1.00 94.44 264 SER A O 1
ATOM 2100 N N . GLY A 1 265 ? -19.758 4.210 9.433 1.00 95.12 265 GLY A N 1
ATOM 2101 C CA . GLY A 1 265 ? -19.608 3.671 8.072 1.00 95.12 265 GLY A CA 1
ATOM 2102 C C . GLY A 1 265 ? -18.288 2.934 7.816 1.00 95.12 265 GLY A C 1
ATOM 2103 O O . GLY A 1 265 ? -17.910 2.752 6.665 1.00 95.12 265 GLY A O 1
ATOM 2104 N N . LEU A 1 266 ? -17.566 2.543 8.869 1.00 97.25 266 LEU A N 1
ATOM 2105 C CA . LEU A 1 266 ? -16.403 1.668 8.745 1.00 97.25 266 LEU A CA 1
ATOM 2106 C C . LEU A 1 266 ? -16.892 0.244 8.455 1.00 97.25 266 LEU A C 1
ATOM 2108 O O . LEU A 1 266 ? -17.701 -0.275 9.222 1.00 97.25 266 LEU A O 1
ATOM 2112 N N . GLU A 1 267 ? -16.406 -0.362 7.377 1.00 97.12 267 GLU A N 1
ATOM 2113 C CA . GLU A 1 267 ? -16.780 -1.710 6.930 1.00 97.12 267 GLU A CA 1
ATOM 2114 C C . GLU A 1 267 ? -15.763 -2.759 7.384 1.00 97.12 267 GLU A C 1
ATOM 2116 O O . GLU A 1 267 ? -16.132 -3.859 7.794 1.00 97.12 267 GLU A O 1
ATOM 2121 N N . LYS A 1 268 ? -14.473 -2.408 7.370 1.00 97.69 268 LYS A N 1
ATOM 2122 C CA . LYS A 1 268 ? -13.376 -3.317 7.707 1.00 97.69 268 LYS A CA 1
ATOM 2123 C C . LYS A 1 268 ? -12.411 -2.683 8.695 1.00 97.69 268 LYS A C 1
ATOM 2125 O O . LYS A 1 268 ? -11.839 -1.623 8.431 1.00 97.69 268 LYS A O 1
ATOM 2130 N N . LEU A 1 269 ? -12.167 -3.363 9.809 1.00 97.25 269 LEU A N 1
ATOM 2131 C CA . LEU A 1 269 ? -11.185 -2.945 10.804 1.00 97.25 269 LEU A CA 1
ATOM 2132 C C . LEU A 1 269 ? -10.246 -4.096 11.151 1.00 97.25 269 LEU A C 1
ATOM 2134 O O . LEU A 1 269 ? -10.671 -5.116 11.685 1.00 97.25 269 LEU A O 1
ATOM 2138 N N . THR A 1 270 ? -8.953 -3.904 10.892 1.00 96.88 270 THR A N 1
ATOM 2139 C CA . THR A 1 270 ? -7.896 -4.839 11.293 1.00 96.88 270 THR A CA 1
ATOM 2140 C C . THR A 1 270 ? -6.937 -4.183 12.284 1.00 96.88 270 THR A C 1
ATOM 2142 O O . THR A 1 270 ? -6.194 -3.265 11.935 1.00 96.88 270 THR A O 1
ATOM 2145 N N . LEU A 1 271 ? -6.915 -4.690 13.515 1.00 95.31 271 LEU A N 1
ATOM 2146 C CA . LEU A 1 271 ? -5.992 -4.314 14.585 1.00 95.31 271 LEU A CA 1
ATOM 2147 C C . LEU A 1 271 ? -4.999 -5.468 14.789 1.00 95.31 271 LEU A C 1
ATOM 2149 O O . LEU A 1 271 ? -5.306 -6.425 15.489 1.00 95.31 271 LEU A O 1
ATOM 2153 N N . ARG A 1 272 ? -3.825 -5.430 14.141 1.00 91.81 272 ARG A N 1
ATOM 2154 C CA . ARG A 1 272 ? -2.938 -6.614 14.049 1.00 91.81 272 ARG A CA 1
ATOM 2155 C C . ARG A 1 272 ? -2.261 -7.023 15.360 1.00 91.81 272 ARG A C 1
ATOM 2157 O O . ARG A 1 272 ? -1.822 -8.162 15.468 1.00 91.81 272 ARG A O 1
ATOM 2164 N N . SER A 1 273 ? -2.098 -6.098 16.298 1.00 88.38 273 SER A N 1
ATOM 2165 C CA . SER A 1 273 ? -1.423 -6.353 17.574 1.00 88.38 273 SER A CA 1
ATOM 2166 C C . SER A 1 273 ? -1.781 -5.253 18.579 1.00 88.38 273 SER A C 1
ATOM 2168 O O . SER A 1 273 ? -0.928 -4.436 18.927 1.00 88.38 273 SER A O 1
ATOM 2170 N N . PRO A 1 274 ? -3.048 -5.167 19.017 1.00 86.50 274 PRO A N 1
ATOM 2171 C CA . PRO A 1 274 ? -3.485 -4.118 19.923 1.00 86.50 274 PRO A CA 1
ATOM 2172 C C . PRO A 1 274 ? -2.755 -4.251 21.267 1.00 86.50 274 PRO A C 1
ATOM 2174 O O . PRO A 1 274 ? -3.033 -5.155 22.055 1.00 86.50 274 PRO A O 1
ATOM 2177 N N . ASP A 1 275 ? -1.813 -3.345 21.522 1.00 86.94 275 ASP A N 1
ATOM 2178 C CA . ASP A 1 275 ? -1.059 -3.272 22.770 1.00 86.94 275 ASP A CA 1
ATOM 2179 C C . ASP A 1 275 ? -1.004 -1.822 23.271 1.00 86.94 275 ASP A C 1
ATOM 2181 O O . ASP A 1 275 ? -0.550 -0.919 22.570 1.00 86.94 275 ASP A O 1
ATOM 2185 N N . GLY A 1 276 ? -1.481 -1.602 24.497 1.00 86.00 276 GLY A N 1
ATOM 2186 C CA . GLY A 1 276 ? -1.373 -0.339 25.228 1.00 86.00 276 GLY A CA 1
ATOM 2187 C C . GLY A 1 276 ? -0.034 -0.169 25.956 1.00 86.00 276 GLY A C 1
ATOM 2188 O O . GLY A 1 276 ? 0.110 0.752 26.760 1.00 86.00 276 GLY A O 1
ATOM 2189 N N . GLY A 1 277 ? 0.923 -1.077 25.738 1.00 88.38 277 GLY A N 1
ATOM 2190 C CA . GLY A 1 277 ? 2.254 -1.111 26.348 1.00 88.38 277 GLY A CA 1
ATOM 2191 C C . GLY A 1 277 ? 2.294 -1.771 27.730 1.00 88.38 277 GLY A C 1
ATOM 2192 O O . GLY A 1 277 ? 3.372 -2.053 28.251 1.00 88.38 277 GLY A O 1
ATOM 2193 N N . ASN A 1 278 ? 1.136 -2.006 28.351 1.00 91.88 278 ASN A N 1
ATOM 2194 C CA . ASN A 1 278 ? 0.966 -2.826 29.550 1.00 91.88 278 ASN A CA 1
ATOM 2195 C C . ASN A 1 278 ? -0.475 -3.353 29.633 1.00 91.88 278 ASN A C 1
ATOM 2197 O O . ASN A 1 278 ? -1.381 -2.798 29.012 1.00 91.88 278 ASN A O 1
ATOM 2201 N N . LEU A 1 279 ? -0.690 -4.397 30.441 1.00 91.88 279 LEU A N 1
ATOM 2202 C CA . LEU A 1 279 ? -1.980 -5.086 30.558 1.00 91.88 279 LEU A CA 1
ATOM 2203 C C . LEU A 1 279 ? -3.141 -4.147 30.925 1.00 91.88 279 LEU A C 1
ATOM 2205 O O . LEU A 1 279 ? -4.199 -4.219 30.306 1.00 91.88 279 LEU A O 1
ATOM 2209 N N . ASP A 1 280 ? -2.950 -3.244 31.889 1.00 94.38 280 ASP A N 1
ATOM 2210 C CA . ASP A 1 280 ? -4.008 -2.326 32.327 1.00 94.38 280 ASP A CA 1
ATOM 2211 C C . ASP A 1 280 ? -4.385 -1.321 31.235 1.00 94.38 280 ASP A C 1
ATOM 2213 O O . ASP A 1 280 ? -5.563 -1.025 31.036 1.00 94.38 280 ASP A O 1
ATOM 2217 N N . ALA A 1 281 ? -3.397 -0.789 30.513 1.00 92.56 281 ALA A N 1
ATOM 2218 C CA . ALA A 1 281 ? -3.628 0.100 29.383 1.00 92.56 281 ALA A CA 1
ATOM 2219 C C . ALA A 1 281 ? -4.327 -0.633 28.232 1.00 92.56 281 ALA A C 1
ATOM 2221 O O . ALA A 1 281 ? -5.313 -0.119 27.706 1.00 92.56 281 ALA A O 1
ATOM 2222 N N . SER A 1 282 ? -3.884 -1.849 27.902 1.00 92.94 282 SER A N 1
ATOM 2223 C CA . SER A 1 282 ? -4.530 -2.703 26.901 1.00 92.94 282 SER A CA 1
ATOM 2224 C C . SER A 1 282 ? -5.976 -3.025 27.281 1.00 92.94 282 SER A C 1
ATOM 2226 O O . SER A 1 282 ? -6.857 -2.946 26.432 1.00 92.94 282 SER A O 1
ATOM 2228 N N . ASN A 1 283 ? -6.252 -3.306 28.558 1.00 94.69 283 ASN A N 1
ATOM 2229 C CA . ASN A 1 283 ? -7.608 -3.566 29.042 1.00 94.69 283 ASN A CA 1
ATOM 2230 C C . ASN A 1 283 ? -8.500 -2.324 28.957 1.00 94.69 283 ASN A C 1
ATOM 2232 O O . ASN A 1 283 ? -9.613 -2.427 28.455 1.00 94.69 283 ASN A O 1
ATOM 2236 N N . ARG A 1 284 ? -8.005 -1.145 29.358 1.00 95.00 284 ARG A N 1
ATOM 2237 C CA . ARG A 1 284 ? -8.755 0.115 29.205 1.00 95.00 284 ARG A CA 1
ATOM 2238 C C . ARG A 1 284 ? -9.066 0.432 27.743 1.00 95.00 284 ARG A C 1
ATOM 2240 O O . ARG A 1 284 ? -10.154 0.914 27.445 1.00 95.00 284 ARG A O 1
ATOM 2247 N N . LEU A 1 285 ? -8.118 0.175 26.839 1.00 94.56 285 LEU A N 1
ATOM 2248 C CA . LEU A 1 285 ? -8.340 0.341 25.405 1.00 94.56 285 LEU A CA 1
ATOM 2249 C C . LEU A 1 285 ? -9.377 -0.668 24.891 1.00 94.56 285 LEU A C 1
ATOM 2251 O O . LEU A 1 285 ? -10.295 -0.286 24.175 1.00 94.56 285 LEU A O 1
ATOM 2255 N N . ALA A 1 286 ? -9.283 -1.937 25.280 1.00 94.88 286 ALA A N 1
ATOM 2256 C CA . ALA A 1 286 ? -10.267 -2.941 24.891 1.00 94.88 286 ALA A CA 1
ATOM 2257 C C . ALA A 1 286 ? -11.681 -2.574 25.367 1.00 94.88 286 ALA A C 1
ATOM 2259 O O . ALA A 1 286 ? -12.617 -2.630 24.573 1.00 94.88 286 ALA A O 1
ATOM 2260 N N . ASP A 1 287 ? -11.828 -2.140 26.622 1.00 94.50 287 ASP A N 1
ATOM 2261 C CA . ASP A 1 287 ? -13.112 -1.698 27.173 1.00 94.50 287 ASP A CA 1
ATOM 2262 C C . ASP A 1 287 ? -13.672 -0.524 26.352 1.00 94.50 287 ASP A C 1
ATOM 2264 O O . ASP A 1 287 ? -14.784 -0.599 25.836 1.00 94.50 287 ASP A O 1
ATOM 2268 N N . ALA A 1 288 ? -12.865 0.517 26.108 1.00 95.06 288 ALA A N 1
ATOM 2269 C CA . ALA A 1 288 ? -13.275 1.653 25.279 1.00 95.06 288 ALA A CA 1
ATOM 2270 C C . ALA A 1 288 ? -13.663 1.236 23.847 1.00 95.06 288 ALA A C 1
ATOM 2272 O O . ALA A 1 288 ? -14.617 1.770 23.273 1.00 95.06 288 ALA A O 1
ATOM 2273 N N . PHE A 1 289 ? -12.943 0.274 23.265 1.00 95.62 289 PHE A N 1
ATOM 2274 C CA . PHE A 1 289 ? -13.229 -0.249 21.936 1.00 95.62 289 PHE A CA 1
ATOM 2275 C C . PHE A 1 289 ? -14.586 -0.954 21.879 1.00 95.62 289 PHE A C 1
ATOM 2277 O O . PHE A 1 289 ? -15.426 -0.584 21.059 1.00 95.62 289 PHE A O 1
ATOM 2284 N N . PHE A 1 290 ? -14.819 -1.934 22.754 1.00 94.12 290 PHE A N 1
ATOM 2285 C CA . PHE A 1 290 ? -16.047 -2.729 22.732 1.00 94.12 290 PHE A CA 1
ATOM 2286 C C . PHE A 1 290 ? -17.272 -1.956 23.232 1.00 94.12 290 PHE A C 1
ATOM 2288 O O . PHE A 1 290 ? -18.366 -2.182 22.724 1.00 94.12 290 PHE A O 1
ATOM 2295 N N . GLU A 1 291 ? -17.108 -1.030 24.179 1.00 94.06 291 GLU A N 1
ATOM 2296 C CA . GLU A 1 291 ? -18.230 -0.274 24.748 1.00 94.06 291 GLU A CA 1
ATOM 2297 C C . GLU A 1 291 ? -18.615 0.955 23.918 1.00 94.06 291 GLU A C 1
ATOM 2299 O O . GLU A 1 291 ? -19.778 1.352 23.924 1.00 94.06 291 GLU A O 1
ATOM 2304 N N . THR A 1 292 ? -17.663 1.580 23.213 1.00 94.81 292 THR A N 1
ATOM 2305 C CA . THR A 1 292 ? -17.909 2.861 22.521 1.00 94.81 292 THR A CA 1
ATOM 2306 C C . THR A 1 292 ? -17.760 2.770 21.005 1.00 94.81 292 THR A C 1
ATOM 2308 O O . THR A 1 292 ? -18.636 3.231 20.279 1.00 94.81 292 THR A O 1
ATOM 2311 N N . ILE A 1 293 ? -16.664 2.191 20.509 1.00 95.69 293 ILE A N 1
ATOM 2312 C CA . ILE A 1 293 ? -16.318 2.238 19.076 1.0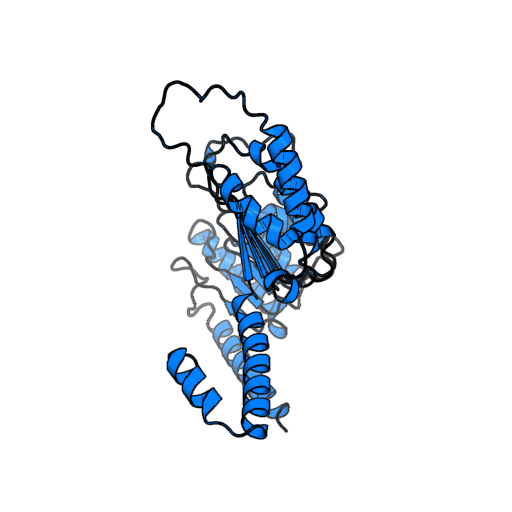0 95.69 293 ILE A CA 1
ATOM 2313 C C . ILE A 1 293 ? -17.093 1.196 18.291 1.00 95.69 293 ILE A C 1
ATOM 2315 O O . ILE A 1 293 ? -17.655 1.483 17.238 1.00 95.69 293 ILE A O 1
ATOM 2319 N N . LEU A 1 294 ? -17.120 -0.036 18.786 1.00 94.69 294 LEU A N 1
ATOM 2320 C CA . LEU A 1 294 ? -17.786 -1.105 18.070 1.00 94.69 294 LEU A CA 1
ATOM 2321 C C . LEU A 1 294 ? -19.289 -0.823 17.882 1.00 94.69 294 LEU A C 1
ATOM 2323 O O . LEU A 1 294 ? -19.758 -0.946 16.749 1.00 94.69 294 LEU A O 1
ATOM 2327 N N . PRO A 1 295 ? -20.036 -0.345 18.900 1.00 94.44 295 PRO A N 1
ATOM 2328 C CA . PRO A 1 295 ? -21.430 0.046 18.716 1.00 94.44 295 PRO A CA 1
ATOM 2329 C C . PRO A 1 295 ? -21.629 1.162 17.682 1.00 94.44 295 PRO A C 1
ATOM 2331 O O . PRO A 1 295 ? -22.609 1.119 16.944 1.00 94.44 295 PRO A O 1
ATOM 2334 N N . SER A 1 296 ? -20.706 2.129 17.560 1.00 95.06 296 SER A N 1
ATOM 2335 C CA . SER A 1 296 ? -20.836 3.221 16.576 1.00 95.06 296 SER A CA 1
ATOM 2336 C C . SER A 1 296 ? -20.651 2.775 15.123 1.00 95.06 296 SER A C 1
ATOM 2338 O O . SER A 1 296 ? -21.013 3.512 14.203 1.00 95.06 296 SER A O 1
ATOM 2340 N N . HIS A 1 297 ? -20.100 1.579 14.905 1.00 95.50 297 HIS A N 1
ATOM 2341 C CA . HIS A 1 297 ? -19.916 0.977 13.585 1.00 95.50 297 HIS A CA 1
ATOM 2342 C C . HIS A 1 297 ? -20.722 -0.315 13.394 1.00 95.50 297 HIS A C 1
ATOM 2344 O O . HIS A 1 297 ? -20.586 -0.948 12.355 1.00 95.50 297 HIS A O 1
ATOM 2350 N N . ALA A 1 298 ? -21.577 -0.707 14.345 1.00 93.12 298 ALA A N 1
ATOM 2351 C CA . ALA A 1 298 ? -22.239 -2.015 14.337 1.00 93.12 298 ALA A CA 1
ATOM 2352 C C . ALA A 1 298 ? -23.150 -2.262 13.119 1.00 93.12 298 ALA A C 1
ATOM 2354 O O . ALA A 1 298 ? -23.402 -3.411 12.766 1.00 93.12 298 ALA A O 1
ATOM 2355 N N . GLU A 1 299 ? -23.652 -1.201 12.482 1.00 93.19 299 GLU A N 1
ATOM 2356 C CA . GLU A 1 299 ? -24.477 -1.305 11.272 1.00 93.19 299 GLU A CA 1
ATOM 2357 C C . GLU A 1 299 ? -23.657 -1.446 9.985 1.00 93.19 299 GLU A C 1
ATOM 2359 O O . GLU A 1 299 ? -24.165 -1.974 8.999 1.00 93.19 299 GLU A O 1
ATOM 2364 N N . SER A 1 300 ? -22.415 -0.954 9.974 1.00 95.75 300 SER A N 1
ATOM 2365 C CA . SER A 1 300 ? -21.572 -0.913 8.775 1.00 95.75 300 SER A CA 1
ATOM 2366 C C . SER A 1 300 ? -20.445 -1.936 8.784 1.00 95.75 300 SER A C 1
ATOM 2368 O O . SER A 1 300 ? -19.999 -2.341 7.719 1.00 95.75 300 SER A O 1
ATOM 2370 N N . LEU A 1 301 ? -19.956 -2.323 9.964 1.00 95.31 301 LEU A N 1
ATOM 2371 C CA . LEU A 1 301 ? -18.777 -3.164 10.111 1.00 95.31 301 LEU A CA 1
ATOM 2372 C C . LEU A 1 301 ? -19.112 -4.608 9.734 1.00 95.31 301 LEU A C 1
ATOM 2374 O O . LEU A 1 301 ? -19.843 -5.290 10.446 1.00 95.31 301 LEU A O 1
ATOM 2378 N N . THR A 1 302 ? -18.553 -5.072 8.622 1.00 94.19 302 THR A N 1
ATOM 2379 C CA . THR A 1 302 ? -18.711 -6.442 8.122 1.00 94.19 302 THR A CA 1
ATOM 2380 C C . THR A 1 302 ? -17.526 -7.324 8.504 1.00 94.19 302 THR A C 1
ATOM 2382 O O . THR A 1 302 ? -17.676 -8.530 8.662 1.00 94.19 302 THR A O 1
ATOM 2385 N N . GLU A 1 303 ? -16.334 -6.739 8.666 1.00 94.38 303 GLU A N 1
ATOM 2386 C CA . GLU A 1 303 ? -15.107 -7.473 8.980 1.00 94.38 303 GLU A CA 1
ATOM 2387 C C . GLU A 1 303 ? -14.362 -6.825 10.153 1.00 94.38 303 GLU A C 1
ATOM 2389 O O . GLU A 1 303 ? -13.887 -5.689 10.067 1.00 94.38 303 GLU A O 1
ATOM 2394 N N . LEU A 1 304 ? -14.219 -7.571 11.250 1.00 93.44 304 LEU A N 1
ATOM 2395 C CA . LEU A 1 304 ? -13.403 -7.192 12.400 1.00 93.44 304 LEU A CA 1
ATOM 2396 C C . LEU A 1 304 ? -12.321 -8.246 12.632 1.00 93.44 304 LEU A C 1
ATOM 2398 O O . LEU A 1 304 ? -12.618 -9.395 12.948 1.00 93.44 304 LEU A O 1
ATOM 2402 N N . SER A 1 305 ? -11.058 -7.840 12.534 1.00 93.88 305 SER A N 1
ATOM 2403 C CA . SER A 1 305 ? -9.908 -8.674 12.876 1.00 93.88 305 SER A CA 1
ATOM 2404 C C . SER A 1 305 ? -9.108 -8.006 13.983 1.00 93.88 305 SER A C 1
ATOM 2406 O O . SER A 1 305 ? -8.589 -6.906 13.814 1.00 93.88 305 SER A O 1
ATOM 2408 N N . CYS A 1 306 ? -9.031 -8.654 15.142 1.00 92.75 306 CYS A N 1
ATOM 2409 C CA . CYS A 1 306 ? -8.355 -8.115 16.319 1.00 92.75 306 CYS A CA 1
ATOM 2410 C C . CYS A 1 306 ? -7.594 -9.227 17.061 1.00 92.75 306 CYS A C 1
ATOM 2412 O O . CYS A 1 306 ? -7.988 -9.625 18.159 1.00 92.75 306 CYS A O 1
ATOM 2414 N N . PRO A 1 307 ? -6.549 -9.817 16.450 1.00 88.44 307 PRO A N 1
ATOM 2415 C CA . PRO A 1 307 ? -5.713 -10.795 17.135 1.00 88.44 307 PRO A CA 1
ATOM 2416 C C . PRO A 1 307 ? -5.002 -10.136 18.321 1.00 88.44 307 PRO A C 1
ATOM 2418 O O . PRO A 1 307 ? -4.141 -9.277 18.144 1.00 88.44 307 PRO A O 1
ATOM 2421 N N . ALA A 1 308 ? -5.361 -10.532 19.542 1.00 83.75 308 ALA A N 1
ATOM 2422 C CA . ALA A 1 308 ? -4.703 -10.037 20.742 1.00 83.75 308 ALA A CA 1
ATOM 2423 C C . ALA A 1 308 ? -3.229 -10.477 20.768 1.00 83.75 308 ALA A C 1
ATOM 2425 O O . ALA A 1 308 ? -2.922 -11.653 20.572 1.00 83.75 308 ALA A O 1
ATOM 2426 N N . ALA A 1 309 ? -2.319 -9.539 21.040 1.00 80.62 309 ALA A N 1
ATOM 2427 C CA . ALA A 1 309 ? -0.887 -9.832 21.156 1.00 80.62 309 ALA A CA 1
ATOM 2428 C C . ALA A 1 309 ? -0.566 -10.686 22.398 1.00 80.62 309 ALA A C 1
ATOM 2430 O O . ALA A 1 309 ? 0.326 -11.533 22.384 1.00 80.62 309 ALA A O 1
ATOM 2431 N N . HIS A 1 310 ? -1.328 -10.461 23.471 1.00 84.31 310 HIS A N 1
ATOM 2432 C CA . HIS A 1 310 ? -1.210 -11.102 24.778 1.00 84.31 310 HIS A CA 1
ATOM 2433 C C . HIS A 1 310 ? -2.604 -11.338 25.373 1.00 84.31 310 HIS A C 1
ATOM 2435 O O . HIS A 1 310 ? -3.586 -10.754 24.906 1.00 84.31 310 HIS A O 1
ATOM 2441 N N . GLU A 1 311 ? -2.690 -12.152 26.430 1.00 86.31 311 GLU A N 1
ATOM 2442 C CA . GLU A 1 311 ? -3.914 -12.332 27.221 1.00 86.31 311 GLU A CA 1
ATOM 2443 C C . GLU A 1 311 ? -4.385 -10.981 27.780 1.00 86.31 311 GLU A C 1
ATOM 2445 O O . GLU A 1 311 ? -3.874 -10.471 28.773 1.00 86.31 311 GLU A O 1
ATOM 2450 N N . SER A 1 312 ? -5.347 -10.370 27.099 1.00 91.00 312 SER A N 1
ATOM 2451 C CA . SER A 1 312 ? -5.925 -9.074 27.440 1.00 91.00 312 SER A CA 1
ATOM 2452 C C . SER A 1 312 ? -7.411 -9.089 27.113 1.00 91.00 312 SER A C 1
ATOM 2454 O O . SER A 1 312 ? -7.919 -10.033 26.504 1.00 91.00 312 SER A O 1
ATOM 2456 N N . ARG A 1 313 ? -8.129 -8.024 27.469 1.00 92.50 313 ARG A N 1
ATOM 2457 C CA . ARG A 1 313 ? -9.550 -7.894 27.127 1.00 92.50 313 ARG A CA 1
ATOM 2458 C C . ARG A 1 313 ? -9.830 -7.739 25.628 1.00 92.50 313 ARG A C 1
ATOM 2460 O O . ARG A 1 313 ? -10.994 -7.810 25.248 1.00 92.50 313 ARG A O 1
ATOM 2467 N N . PHE A 1 314 ? -8.810 -7.599 24.775 1.00 91.25 314 PHE A N 1
ATOM 2468 C CA . PHE A 1 314 ? -8.980 -7.757 23.325 1.00 91.25 314 PHE A CA 1
ATOM 2469 C C . PHE A 1 314 ? -9.272 -9.207 22.920 1.00 91.25 314 PHE A C 1
ATOM 2471 O O . PHE A 1 314 ? -9.938 -9.429 21.912 1.00 91.25 314 PHE A O 1
ATOM 2478 N N . SER A 1 315 ? -8.834 -10.190 23.711 1.00 88.62 315 SER A N 1
ATOM 2479 C CA . SER A 1 315 ? -9.174 -11.595 23.492 1.00 88.62 315 SER A CA 1
ATOM 2480 C C . SER A 1 315 ? -10.670 -11.832 23.703 1.00 88.62 315 SER A C 1
ATOM 2482 O O . SER A 1 315 ? -11.290 -11.253 24.600 1.00 88.62 315 SER A O 1
ATOM 2484 N N . PHE A 1 316 ? -11.261 -12.716 22.897 1.00 83.12 316 PHE A N 1
ATOM 2485 C CA . PHE A 1 316 ? -12.644 -13.140 23.103 1.00 83.12 316 PHE A CA 1
ATOM 2486 C C . PHE A 1 316 ? -12.781 -13.911 24.422 1.00 83.12 316 PHE A C 1
ATOM 2488 O O . PHE A 1 316 ? -12.060 -14.873 24.679 1.00 83.12 316 PHE A O 1
ATOM 2495 N N . GLY A 1 317 ? -13.718 -13.472 25.256 1.00 84.12 317 GLY A N 1
ATOM 2496 C CA . GLY A 1 317 ? -13.999 -14.007 26.578 1.00 84.12 317 GLY A CA 1
ATOM 2497 C C . GLY A 1 317 ? -15.422 -13.677 27.022 1.00 84.12 317 GLY A C 1
ATOM 2498 O O . GLY A 1 317 ? -16.257 -13.205 26.251 1.00 84.12 317 GLY A O 1
ATOM 2499 N N . THR A 1 318 ? -15.733 -13.927 28.292 1.00 83.69 318 THR A N 1
ATOM 2500 C CA . THR A 1 318 ? -17.086 -13.699 28.824 1.00 83.69 318 THR A CA 1
ATOM 2501 C C . THR A 1 318 ? -17.492 -12.223 28.826 1.00 83.69 318 THR A C 1
ATOM 2503 O O . THR A 1 318 ? -18.680 -11.923 28.772 1.00 83.69 318 THR A O 1
ATOM 2506 N N . HIS A 1 319 ? -16.531 -11.295 28.866 1.00 82.31 319 HIS A N 1
ATOM 2507 C CA . HIS A 1 319 ? -16.772 -9.847 28.898 1.00 82.31 319 HIS A CA 1
ATOM 2508 C C . HIS A 1 319 ? -17.237 -9.274 27.552 1.00 82.31 319 HIS A C 1
ATOM 2510 O O . HIS A 1 319 ? -17.999 -8.314 27.540 1.00 82.31 319 HIS A O 1
ATOM 2516 N N . ASN A 1 320 ? -16.845 -9.879 26.428 1.00 81.00 320 ASN A N 1
ATOM 2517 C CA . ASN A 1 320 ? -17.222 -9.449 25.075 1.00 81.00 320 ASN A CA 1
ATOM 2518 C C . ASN A 1 320 ? -18.012 -10.523 24.307 1.00 81.00 320 ASN A C 1
ATOM 2520 O O . ASN A 1 320 ? -18.190 -10.421 23.100 1.00 81.00 320 ASN A O 1
ATOM 2524 N N . VAL A 1 321 ? -18.554 -11.540 24.985 1.00 79.25 321 VAL A N 1
ATOM 2525 C CA . VAL A 1 321 ? -19.306 -12.624 24.322 1.00 79.25 321 VAL A CA 1
ATOM 2526 C C . VAL A 1 321 ? -20.544 -12.117 23.571 1.00 79.25 321 VAL A C 1
ATOM 2528 O O . VAL A 1 321 ? -20.929 -12.681 22.551 1.00 79.25 321 VAL A O 1
ATOM 2531 N N . HIS A 1 322 ? -21.147 -11.023 24.045 1.00 78.62 322 HIS A N 1
ATOM 2532 C CA . HIS A 1 322 ? -22.271 -10.370 23.374 1.00 78.62 322 HIS A CA 1
ATOM 2533 C C . HIS A 1 322 ? -21.870 -9.806 22.000 1.00 78.62 322 HIS A C 1
ATOM 2535 O O . HIS A 1 322 ? -22.689 -9.779 21.088 1.00 78.62 322 HIS A O 1
ATOM 2541 N N . VAL A 1 323 ? -20.596 -9.443 21.821 1.00 73.88 323 VAL A N 1
ATOM 2542 C CA . VAL A 1 323 ? -20.024 -9.037 20.532 1.00 73.88 323 VAL A CA 1
ATOM 2543 C C . VAL A 1 323 ? -19.884 -10.228 19.587 1.00 73.88 323 VAL A C 1
ATOM 2545 O O . VAL A 1 323 ? -20.214 -10.125 18.411 1.00 73.88 323 VAL A O 1
ATOM 2548 N N . ALA A 1 324 ? -19.457 -11.387 20.091 1.00 64.88 324 ALA A N 1
ATOM 2549 C CA . ALA A 1 324 ? -19.365 -12.602 19.278 1.00 64.88 324 ALA A CA 1
ATOM 2550 C C . ALA A 1 324 ? -20.746 -13.089 18.790 1.00 64.88 324 ALA A C 1
ATOM 2552 O O . ALA A 1 324 ? -20.859 -13.707 17.730 1.00 64.88 324 ALA A O 1
ATOM 2553 N N . LEU A 1 325 ? -21.814 -12.796 19.543 1.00 67.56 325 LEU A N 1
ATOM 2554 C CA . LEU A 1 325 ? -23.187 -13.044 19.096 1.00 67.56 325 LEU A CA 1
ATOM 2555 C C . LEU A 1 325 ? -23.583 -12.123 17.932 1.00 67.56 325 LEU A C 1
ATOM 2557 O O . LEU A 1 325 ? -24.195 -12.609 16.983 1.00 67.56 325 LEU A O 1
ATOM 2561 N N . LEU A 1 326 ? -23.162 -10.853 17.952 1.00 67.06 326 LEU A N 1
ATOM 2562 C CA . LEU A 1 326 ? -23.338 -9.940 16.816 1.00 67.06 326 LEU A CA 1
ATOM 2563 C C . LEU A 1 326 ? -22.590 -10.438 15.569 1.00 67.06 326 LEU A C 1
ATOM 2565 O O . LEU A 1 326 ? -23.155 -10.413 14.484 1.00 67.06 326 LEU A O 1
ATOM 2569 N N . GLU A 1 327 ? -21.377 -10.988 15.709 1.00 62.69 327 GLU A N 1
ATOM 2570 C CA . GLU A 1 327 ? -20.625 -11.541 14.566 1.00 62.69 327 GLU A CA 1
ATOM 2571 C C . GLU A 1 327 ? -21.353 -12.729 13.900 1.00 62.69 327 GLU A C 1
ATOM 2573 O O . GLU A 1 327 ? -21.362 -12.861 12.674 1.00 62.69 327 GLU A O 1
ATOM 2578 N N . ARG A 1 328 ? -22.011 -13.591 14.691 1.00 59.50 328 ARG A N 1
ATOM 2579 C CA . ARG A 1 328 ? -22.842 -14.680 14.146 1.00 59.50 32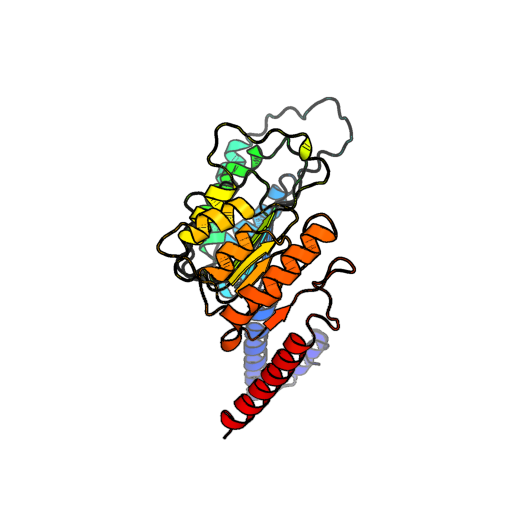8 ARG A CA 1
ATOM 2580 C C . ARG A 1 328 ? -24.061 -14.156 13.396 1.00 59.50 328 ARG A C 1
ATOM 2582 O O . ARG A 1 328 ? -24.391 -14.696 12.343 1.00 59.50 328 ARG A O 1
ATOM 2589 N N . GLU A 1 329 ? -24.714 -13.121 13.918 1.00 61.31 329 GLU A N 1
ATOM 2590 C CA . GLU A 1 329 ? -25.808 -12.455 13.206 1.00 61.31 329 GLU A CA 1
ATOM 2591 C C . GLU A 1 329 ? -25.318 -11.784 11.915 1.00 61.31 329 GLU A C 1
ATOM 2593 O O . GLU A 1 329 ? -26.025 -11.823 10.909 1.00 61.31 329 GLU A O 1
ATOM 2598 N N . TRP A 1 330 ? -24.102 -11.230 11.905 1.00 63.31 330 TRP A N 1
ATOM 2599 C CA . TRP A 1 330 ? -23.494 -10.630 10.715 1.00 63.31 330 TRP A CA 1
ATOM 2600 C C . TRP A 1 330 ? -23.209 -11.663 9.624 1.00 63.31 330 TRP A C 1
ATOM 2602 O O . TRP A 1 330 ? -23.673 -11.487 8.497 1.00 63.31 330 TRP A O 1
ATOM 2612 N N . ARG A 1 331 ? -22.554 -12.786 9.954 1.00 60.84 331 ARG A N 1
ATOM 2613 C CA . ARG A 1 331 ? -22.319 -13.871 8.979 1.00 60.84 331 ARG A CA 1
ATOM 2614 C C . ARG A 1 331 ? -23.622 -14.469 8.445 1.00 60.84 331 ARG A C 1
ATOM 2616 O O . ARG A 1 331 ? -23.711 -14.777 7.261 1.00 60.84 331 ARG A O 1
ATOM 2623 N N . GLY A 1 332 ? -24.650 -14.579 9.291 1.00 61.44 332 GLY A N 1
ATOM 2624 C CA . GLY A 1 332 ? -25.968 -15.060 8.870 1.00 61.44 332 GLY A CA 1
ATOM 2625 C C . GLY A 1 332 ? -26.677 -14.138 7.867 1.00 61.44 332 GLY A C 1
ATOM 2626 O O . GLY A 1 332 ? -27.412 -14.624 7.010 1.00 61.44 332 GLY A O 1
ATOM 2627 N N . ARG A 1 333 ? -26.451 -12.816 7.930 1.00 62.00 333 ARG A N 1
ATOM 2628 C CA . ARG A 1 333 ? -27.006 -11.855 6.955 1.00 62.00 333 ARG A CA 1
ATOM 2629 C C . ARG A 1 333 ? -26.284 -11.893 5.612 1.00 62.00 333 ARG A C 1
ATOM 2631 O O . ARG A 1 333 ? -26.942 -11.731 4.587 1.00 62.00 333 ARG A O 1
ATOM 2638 N N . GLU A 1 334 ? -24.971 -12.125 5.601 1.00 54.78 334 GLU A N 1
ATOM 2639 C CA . GLU A 1 334 ? -24.234 -12.312 4.346 1.00 54.78 334 GLU A CA 1
ATOM 2640 C C . GLU A 1 334 ? -24.770 -13.525 3.583 1.00 54.78 334 GLU A C 1
ATOM 2642 O O . GLU A 1 334 ? -25.141 -13.377 2.422 1.00 54.78 334 GLU A O 1
ATOM 2647 N N . GLU A 1 335 ? -24.917 -14.686 4.233 1.00 56.56 335 GLU A N 1
ATOM 2648 C CA . GLU A 1 335 ? -25.442 -15.905 3.592 1.00 56.56 335 GLU A CA 1
ATOM 2649 C C . GLU A 1 335 ? -26.842 -15.705 2.976 1.00 56.56 335 GLU A C 1
ATOM 2651 O O . GLU A 1 335 ? -27.096 -16.182 1.872 1.00 56.56 335 GLU A O 1
ATOM 2656 N N . GLN A 1 336 ? -27.720 -14.921 3.614 1.00 54.84 336 GLN A N 1
ATOM 2657 C CA . GLN A 1 336 ? -29.054 -14.603 3.078 1.00 54.84 336 GLN A CA 1
ATOM 2658 C C . GLN A 1 336 ? -29.033 -13.597 1.914 1.00 54.84 336 GLN A C 1
ATOM 2660 O O . GLN A 1 336 ? -29.896 -13.654 1.037 1.00 54.84 336 GLN A O 1
ATOM 2665 N N . SER A 1 337 ? -28.055 -12.686 1.871 1.00 50.44 337 SER A N 1
ATOM 2666 C CA . SER A 1 337 ? -27.907 -11.729 0.765 1.00 50.44 337 SER A CA 1
ATOM 2667 C C . SER A 1 337 ? -27.466 -12.419 -0.533 1.00 50.44 337 SER A C 1
ATOM 2669 O O . SER A 1 337 ? -27.925 -12.040 -1.609 1.00 50.44 337 SER A O 1
ATOM 2671 N N . TRP A 1 338 ? -26.638 -13.468 -0.449 1.00 45.06 338 TRP A N 1
ATOM 2672 C CA . TRP A 1 338 ? -26.212 -14.256 -1.618 1.00 45.06 338 TRP A CA 1
ATOM 2673 C C . TRP A 1 338 ? -27.358 -15.058 -2.259 1.00 45.06 338 TRP A C 1
ATOM 2675 O O . TRP A 1 338 ? -27.381 -15.235 -3.480 1.00 45.06 338 TRP A O 1
ATOM 2685 N N . GLU A 1 339 ? -28.331 -15.520 -1.466 1.00 47.81 339 GLU A N 1
ATOM 2686 C CA . GLU A 1 339 ? -29.489 -16.278 -1.969 1.00 47.81 339 GLU A CA 1
ATOM 2687 C C . GLU A 1 339 ? -30.504 -15.410 -2.732 1.00 47.81 339 GLU A C 1
ATOM 2689 O O . GLU A 1 339 ? -31.275 -15.930 -3.544 1.00 47.81 339 GLU A O 1
ATOM 2694 N N . HIS A 1 340 ? -30.501 -14.092 -2.506 1.00 53.12 340 HIS A N 1
ATOM 2695 C CA . HIS A 1 340 ? -31.400 -13.161 -3.188 1.00 53.12 340 HIS A CA 1
ATOM 2696 C C . HIS A 1 340 ? -30.846 -12.606 -4.507 1.00 53.12 340 HIS A C 1
ATOM 2698 O O . HIS A 1 340 ? -31.644 -12.344 -5.402 1.00 53.12 340 HIS A O 1
ATOM 2704 N N . ASP A 1 341 ? -29.524 -12.506 -4.670 1.00 46.56 341 ASP A N 1
ATOM 2705 C CA . ASP A 1 341 ? -28.884 -12.017 -5.908 1.00 46.56 341 ASP A CA 1
ATOM 2706 C C . ASP A 1 341 ? -28.681 -13.105 -6.985 1.00 46.56 341 ASP A C 1
ATOM 2708 O O . ASP A 1 341 ? -28.226 -12.822 -8.094 1.00 46.56 341 ASP A O 1
ATOM 2712 N N . THR A 1 342 ? -29.018 -14.365 -6.688 1.00 49.53 342 THR A N 1
ATOM 2713 C CA . THR A 1 342 ? -28.900 -15.505 -7.622 1.00 49.53 342 THR A CA 1
ATOM 2714 C C . THR A 1 342 ? -30.236 -15.995 -8.201 1.00 49.53 342 THR A C 1
ATOM 2716 O O . THR A 1 342 ? -30.277 -17.052 -8.838 1.00 49.53 342 THR A O 1
ATOM 2719 N N . ARG A 1 343 ? -31.324 -15.232 -8.038 1.00 41.84 343 ARG A N 1
ATOM 2720 C CA . ARG A 1 343 ? -32.634 -15.472 -8.671 1.00 41.84 343 ARG A CA 1
ATOM 2721 C C . ARG A 1 343 ? -33.015 -14.322 -9.588 1.00 41.84 343 ARG A C 1
ATOM 2723 O O . ARG A 1 343 ? -33.639 -14.622 -10.630 1.00 41.84 343 ARG A O 1
#

Radius of gyration: 25.61 Å; chains: 1; bounding box: 74×55×75 Å

Foldseek 3Di:
DVVPDDPVVVVVVLVPDDPVVNVVVVVVVVVVCVVVLLVVLQEDEAEDEPVCVVVCLVVLQVLLVDDDSNLVRHQEYEYEYDDPCPPPPCPVDDDPPPDPVVVVLVVVLVSNLSNLVSNQNHAEYAYHYDDDDDPCPPPCPSVLVSVLVSQQPHQRHAYYADADDQPSQSAPRAHARHAYYAYADADDPPCVPPDDDPPDDHSLVSVLVRLVNHPNHQEYEYHYDDDNLSSLQSLLVDPPNDDHLYYHYAEDDPSVLSSLLSDEQRAYYHHPEYDCPDQVRSQVSLCSCLVRRCVRHLVRHLYDHQPYNDPHSSDDDPVNVVVVVSNVVSVVVVVVVVVVVVD

Organism: NCBI:txid230812